Protein AF-A0A956HRN0-F1 (afdb_monomer_lite)

Foldseek 3Di:
DAPAAPVNPGGAAEKEKAWFPFDQFLAQDPDVQVSQQVRDDPQWGFLADADLQAAQDPDFLARHNGHPGQFAAQHFYAAPVRHTFAGHHNRSAGQGDPRAGFFTPFFNDPDDDPPDDAFEWEQHCADQRRGGHPAQRCNRSRHLFQVGWGFIHHRGGSRRGPDIGGRSCNCPVHHTYTTIIIRD

Structure (mmCIF, N/CA/C/O backbone):
data_AF-A0A956HRN0-F1
#
_entry.id   AF-A0A956HRN0-F1
#
loop_
_atom_site.group_PDB
_atom_site.id
_atom_site.type_symbol
_atom_site.label_atom_id
_atom_site.label_alt_id
_atom_site.label_comp_id
_atom_site.label_asym_id
_atom_site.label_entity_id
_atom_site.label_seq_id
_atom_site.pdbx_PDB_ins_code
_atom_site.Cartn_x
_atom_site.Cartn_y
_atom_site.Cartn_z
_atom_site.occupancy
_atom_site.B_iso_or_equiv
_atom_site.auth_seq_id
_atom_site.auth_comp_id
_atom_site.auth_asym_id
_atom_site.auth_atom_id
_atom_site.pdbx_PDB_model_num
ATOM 1 N N . PRO A 1 1 ? -12.696 11.493 22.670 1.00 50.34 1 PRO A N 1
ATOM 2 C CA . PRO A 1 1 ? -12.199 10.257 23.327 1.00 50.34 1 PRO A CA 1
ATOM 3 C C . PRO A 1 1 ? -12.241 9.098 22.323 1.00 50.34 1 PRO A C 1
ATOM 5 O O . PRO A 1 1 ? -13.301 8.878 21.749 1.00 50.34 1 PRO A O 1
ATOM 8 N N . GLY A 1 2 ? -11.103 8.458 22.031 1.00 64.88 2 GLY A N 1
ATOM 9 C CA . GLY A 1 2 ? -11.033 7.329 21.090 1.00 64.88 2 GLY A CA 1
ATOM 10 C C . GLY A 1 2 ? -11.522 6.019 21.715 1.00 64.88 2 GLY A C 1
ATOM 11 O O . GLY A 1 2 ? -11.559 5.903 22.941 1.00 64.88 2 GLY A O 1
ATOM 12 N N . ALA A 1 3 ? -11.904 5.046 20.884 1.00 78.12 3 ALA A N 1
ATOM 13 C CA . ALA A 1 3 ? -12.230 3.698 21.345 1.00 78.12 3 ALA A CA 1
ATOM 14 C C . ALA A 1 3 ? -10.977 3.004 21.915 1.00 78.12 3 ALA A C 1
ATOM 16 O O . ALA A 1 3 ? -9.869 3.214 21.417 1.00 78.12 3 ALA A O 1
ATOM 17 N N . CYS A 1 4 ? -11.137 2.203 22.972 1.00 83.44 4 CYS A N 1
ATOM 18 C CA . CYS A 1 4 ? -10.042 1.399 23.518 1.00 83.44 4 CYS A CA 1
ATOM 19 C C . CYS A 1 4 ? -9.699 0.254 22.563 1.00 83.44 4 CYS A C 1
ATOM 21 O O . CYS A 1 4 ? -10.593 -0.333 21.951 1.00 83.44 4 CYS A O 1
ATOM 23 N N . LYS A 1 5 ? -8.414 -0.094 22.481 1.00 86.94 5 LYS A N 1
ATOM 24 C CA . LYS A 1 5 ? -7.981 -1.314 21.805 1.00 86.94 5 LYS A CA 1
ATOM 25 C C . LYS A 1 5 ? -8.543 -2.538 22.554 1.00 86.94 5 LYS A C 1
ATOM 27 O O . LYS A 1 5 ? -8.525 -2.531 23.790 1.00 86.94 5 LYS A O 1
ATOM 32 N N . PRO A 1 6 ? -9.029 -3.580 21.855 1.00 84.12 6 PRO A N 1
ATOM 33 C CA . PRO A 1 6 ? -9.552 -4.800 22.482 1.00 84.12 6 PRO A CA 1
ATOM 34 C C . PRO A 1 6 ? -8.545 -5.533 23.379 1.00 84.12 6 PRO A C 1
ATOM 36 O O . PRO A 1 6 ? -8.937 -6.205 24.328 1.00 84.12 6 PRO A O 1
ATOM 39 N N . ASP A 1 7 ? -7.251 -5.372 23.108 1.00 82.25 7 ASP A N 1
ATOM 40 C CA . ASP A 1 7 ? -6.148 -5.936 23.892 1.00 82.25 7 ASP A CA 1
ATOM 41 C C . ASP A 1 7 ? -5.785 -5.105 25.141 1.00 82.25 7 ASP A C 1
ATOM 43 O O . ASP A 1 7 ? -4.812 -5.410 25.832 1.00 82.25 7 ASP A O 1
ATOM 47 N N . CYS A 1 8 ? -6.547 -4.043 25.431 1.00 81.12 8 CYS A N 1
ATOM 48 C CA . CYS A 1 8 ? -6.312 -3.098 26.524 1.00 81.12 8 CYS A CA 1
ATOM 49 C C . CYS A 1 8 ? -4.941 -2.392 26.480 1.00 81.12 8 CYS A C 1
ATOM 51 O O . CYS A 1 8 ? -4.545 -1.780 27.474 1.00 81.12 8 CYS A O 1
ATOM 53 N N . SER A 1 9 ? -4.219 -2.427 25.353 1.00 85.12 9 SER A N 1
ATOM 54 C CA . SER A 1 9 ? -2.882 -1.823 25.232 1.00 85.12 9 SER A CA 1
ATOM 55 C C . SER A 1 9 ? -2.907 -0.298 25.082 1.00 85.12 9 SER A C 1
ATOM 57 O O . SER A 1 9 ? -1.875 0.359 25.217 1.00 85.12 9 SER A O 1
ATOM 59 N N . GLY A 1 10 ? -4.079 0.289 24.827 1.00 86.25 10 GLY A N 1
ATOM 60 C CA . GLY A 1 10 ? -4.245 1.734 24.722 1.00 86.25 10 GLY A CA 1
ATOM 61 C C . GLY A 1 10 ? -5.523 2.140 24.001 1.00 86.25 10 GLY A C 1
ATOM 62 O O . GLY A 1 10 ? -6.510 1.405 23.971 1.00 86.25 10 GLY A O 1
ATOM 63 N N . VAL A 1 11 ? -5.498 3.334 23.416 1.00 90.06 11 VAL A N 1
ATOM 64 C CA . VAL A 1 11 ? -6.560 3.839 22.539 1.00 90.06 11 VAL A CA 1
ATOM 65 C C . VAL A 1 11 ? -6.232 3.522 21.084 1.00 90.06 11 VAL A C 1
ATOM 67 O O . VAL A 1 11 ? -5.062 3.472 20.708 1.00 90.06 11 VAL A O 1
ATOM 70 N N . ILE A 1 12 ? -7.261 3.309 20.268 1.00 91.44 12 ILE A N 1
ATOM 71 C CA . ILE A 1 12 ? -7.115 3.193 18.817 1.00 91.44 12 ILE A CA 1
ATOM 72 C C . ILE A 1 12 ? -6.634 4.546 18.288 1.00 91.44 12 ILE A C 1
ATOM 74 O O . ILE A 1 12 ? -7.321 5.565 18.416 1.00 91.44 12 ILE A O 1
ATOM 78 N N . GLU A 1 13 ? -5.430 4.555 17.723 1.00 95.06 13 GLU A N 1
ATOM 79 C CA . GLU A 1 13 ? -4.876 5.728 17.054 1.00 95.06 13 GLU A CA 1
ATOM 80 C C . GLU A 1 13 ? -5.615 5.961 15.739 1.00 95.06 13 GLU A C 1
ATOM 82 O O . GLU A 1 13 ? -6.033 5.013 15.075 1.00 95.06 13 GLU A O 1
ATOM 87 N N . THR A 1 14 ? -5.773 7.226 15.353 1.00 97.06 14 THR A N 1
ATOM 88 C CA . THR A 1 14 ? -6.252 7.578 14.014 1.00 97.06 14 THR A CA 1
ATOM 89 C C . THR A 1 14 ? -5.072 8.027 13.168 1.00 97.06 14 THR A C 1
ATOM 91 O O . THR A 1 14 ? -4.338 8.925 13.579 1.00 97.06 14 THR A O 1
ATOM 94 N N . ARG A 1 15 ? -4.899 7.406 12.001 1.00 97.94 15 ARG A N 1
ATOM 95 C CA . ARG A 1 15 ? -3.853 7.723 11.025 1.00 97.94 15 ARG A CA 1
ATOM 96 C C . ARG A 1 15 ? -4.480 8.033 9.680 1.00 97.94 15 ARG A C 1
ATOM 98 O O . ARG A 1 15 ? -5.439 7.384 9.264 1.00 97.94 15 ARG A O 1
ATOM 105 N N . GLU A 1 16 ? -3.925 9.012 8.988 1.00 97.88 16 GLU A N 1
ATOM 106 C CA . GLU A 1 16 ? -4.374 9.344 7.645 1.00 97.88 16 GLU A CA 1
ATOM 107 C C . GLU A 1 16 ? -3.700 8.455 6.585 1.00 97.88 16 GLU A C 1
ATOM 109 O O . GLU A 1 16 ? -2.503 8.160 6.662 1.00 97.88 16 GLU A O 1
ATOM 114 N N . ILE A 1 17 ? -4.471 8.056 5.573 1.00 97.25 17 ILE A N 1
ATOM 115 C CA . ILE A 1 17 ? -3.995 7.466 4.323 1.00 97.25 17 ILE A CA 1
ATOM 116 C C . ILE A 1 17 ? -4.174 8.484 3.203 1.00 97.25 17 ILE A C 1
ATOM 118 O O . ILE A 1 17 ? -5.258 9.038 3.002 1.00 97.25 17 ILE A O 1
ATOM 122 N N . ARG A 1 18 ? -3.110 8.693 2.431 1.00 94.56 18 ARG A N 1
ATOM 123 C CA . ARG A 1 18 ? -3.097 9.558 1.247 1.00 94.56 18 ARG A CA 1
ATOM 124 C C . ARG A 1 18 ? -2.523 8.825 0.047 1.00 94.56 18 ARG A C 1
ATOM 126 O O . ARG A 1 18 ? -1.873 7.798 0.191 1.00 94.56 18 ARG A O 1
ATOM 133 N N . THR A 1 19 ? -2.730 9.365 -1.145 1.00 93.88 19 THR A N 1
ATOM 134 C CA . THR A 1 19 ? -2.003 8.919 -2.338 1.00 93.88 19 THR A CA 1
ATOM 135 C C . THR A 1 19 ? -0.658 9.639 -2.428 1.00 93.88 19 THR A C 1
ATOM 137 O O . THR A 1 19 ? -0.579 10.822 -2.089 1.00 93.88 19 THR A O 1
ATOM 140 N N . SER A 1 20 ? 0.377 8.960 -2.917 1.00 94.81 20 SER A N 1
ATOM 141 C CA . SER A 1 20 ? 1.647 9.596 -3.295 1.00 94.81 20 SER A CA 1
ATOM 142 C C . SER A 1 20 ? 1.491 10.526 -4.505 1.00 94.81 20 SER A C 1
ATOM 144 O O . SER A 1 20 ? 0.412 10.637 -5.096 1.00 94.81 20 SER A O 1
ATOM 146 N N . SER A 1 21 ? 2.600 11.129 -4.939 1.00 91.69 21 SER A N 1
ATOM 147 C CA . SER A 1 21 ? 2.747 11.630 -6.314 1.00 91.69 21 SER A CA 1
ATOM 148 C C . SER A 1 21 ? 2.499 10.525 -7.353 1.00 91.69 21 SER A C 1
ATOM 150 O O . SER A 1 21 ? 2.550 9.334 -7.027 1.00 91.69 21 SER A O 1
ATOM 152 N N . LEU A 1 22 ? 2.179 10.918 -8.589 1.00 90.81 22 LEU A N 1
ATOM 153 C CA . LEU A 1 22 ? 1.968 9.999 -9.713 1.00 90.81 22 LEU A CA 1
ATOM 154 C C . LEU A 1 22 ? 3.250 9.215 -10.025 1.00 90.81 22 LEU A C 1
ATOM 156 O O . LEU A 1 22 ? 4.339 9.783 -9.971 1.00 90.81 22 LEU A O 1
ATOM 160 N N . LEU A 1 23 ? 3.096 7.932 -10.343 1.00 91.81 23 LEU A N 1
ATOM 161 C CA . LEU A 1 23 ? 4.164 7.083 -10.857 1.00 91.81 23 LEU A CA 1
ATOM 162 C C . LEU A 1 23 ? 4.278 7.258 -12.366 1.00 91.81 23 LEU A C 1
ATOM 164 O O . LEU A 1 23 ? 3.277 7.163 -13.074 1.00 91.81 23 LEU A O 1
ATOM 168 N N . GLU A 1 24 ? 5.496 7.514 -12.830 1.00 90.25 24 GLU A N 1
ATOM 169 C CA . GLU A 1 24 ? 5.788 7.674 -14.255 1.00 90.25 24 GLU A CA 1
ATOM 170 C C . GLU A 1 24 ? 6.110 6.341 -14.922 1.00 90.25 24 GLU A C 1
ATOM 172 O O . GLU A 1 24 ? 5.766 6.172 -16.081 1.00 90.25 24 GLU A O 1
ATOM 177 N N . ASP A 1 25 ? 6.721 5.403 -14.195 1.00 93.12 25 ASP A N 1
ATOM 178 C CA . ASP A 1 25 ? 7.119 4.086 -14.689 1.00 93.12 25 ASP A CA 1
ATOM 179 C C . ASP A 1 25 ? 7.420 3.114 -13.528 1.00 93.12 25 ASP A C 1
ATOM 181 O O . ASP A 1 25 ? 7.300 3.474 -12.356 1.00 93.12 25 ASP A O 1
ATOM 185 N N . GLY A 1 26 ? 7.773 1.870 -13.857 1.00 93.19 26 GLY A N 1
ATOM 186 C CA . GLY A 1 26 ? 8.103 0.791 -12.930 1.00 93.19 26 GLY A CA 1
ATOM 187 C C . GLY A 1 26 ? 9.577 0.694 -12.523 1.00 93.19 26 GLY A C 1
ATOM 188 O O . GLY A 1 26 ? 9.941 -0.292 -11.882 1.00 93.19 26 GLY A O 1
ATOM 189 N N . HIS A 1 27 ? 10.434 1.662 -12.868 1.00 95.44 27 HIS A N 1
ATOM 190 C CA . HIS A 1 27 ? 11.854 1.663 -12.514 1.00 95.44 27 HIS A CA 1
ATOM 191 C C . HIS A 1 27 ? 12.110 2.477 -11.241 1.00 95.44 27 HIS A C 1
ATOM 193 O O . HIS A 1 27 ? 12.435 3.664 -11.258 1.00 95.44 27 HIS A O 1
ATOM 199 N N . PHE A 1 28 ? 12.046 1.808 -10.094 1.00 96.12 28 PHE A N 1
ATOM 200 C CA . PHE A 1 28 ? 12.230 2.438 -8.781 1.00 96.12 28 PHE A CA 1
ATOM 201 C C . PHE A 1 28 ? 13.704 2.482 -8.330 1.00 96.12 28 PHE A C 1
ATOM 203 O O . PHE A 1 28 ? 14.020 2.864 -7.199 1.00 96.12 28 PHE A O 1
ATOM 210 N N . GLY A 1 29 ? 14.627 2.103 -9.219 1.00 94.69 29 GLY A N 1
ATOM 211 C CA . GLY A 1 29 ? 16.069 2.121 -8.990 1.00 94.69 29 GLY A CA 1
ATOM 212 C C . GLY A 1 29 ? 16.552 1.078 -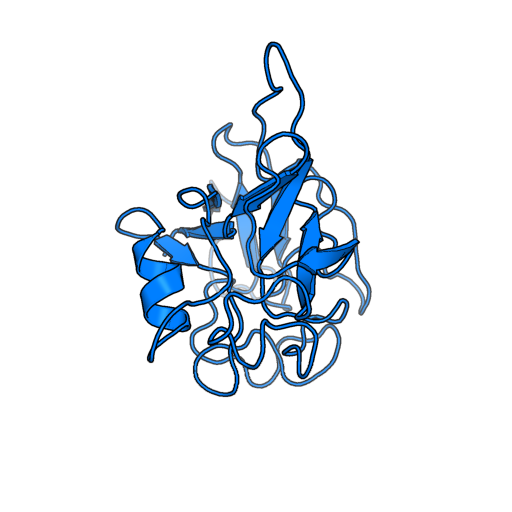7.974 1.00 94.69 29 GLY A C 1
ATOM 213 O O . GLY A 1 29 ? 15.887 0.093 -7.675 1.00 94.69 29 GLY A O 1
ATOM 214 N N . ASN A 1 30 ? 17.748 1.299 -7.417 1.00 94.69 30 ASN A N 1
ATOM 215 C CA . ASN A 1 30 ? 18.425 0.319 -6.551 1.00 94.69 30 ASN A CA 1
ATOM 216 C C . ASN A 1 30 ? 17.788 0.148 -5.160 1.00 94.69 30 ASN A C 1
ATOM 218 O O . ASN A 1 30 ? 18.168 -0.759 -4.422 1.00 94.69 30 ASN A O 1
ATOM 222 N N . ASN A 1 31 ? 16.879 1.041 -4.765 1.00 96.31 31 ASN A N 1
ATOM 223 C CA . ASN A 1 31 ? 16.161 0.938 -3.499 1.00 96.31 31 ASN A CA 1
ATOM 224 C C . ASN A 1 31 ? 14.676 1.276 -3.704 1.00 96.31 31 ASN A C 1
ATOM 226 O O . ASN A 1 31 ? 14.260 2.401 -3.409 1.00 96.31 31 ASN A O 1
ATOM 230 N N . PRO A 1 32 ? 13.877 0.300 -4.178 1.00 97.31 32 PRO A N 1
ATOM 231 C CA . PRO A 1 32 ? 12.463 0.510 -4.469 1.00 97.31 32 PRO A CA 1
ATOM 232 C C . PRO A 1 32 ? 11.648 1.019 -3.275 1.00 97.31 32 PRO A C 1
ATOM 234 O O . PRO A 1 32 ? 10.755 1.844 -3.438 1.00 97.31 32 PRO A O 1
ATOM 237 N N . VAL A 1 33 ? 11.985 0.582 -2.056 1.00 98.06 33 VAL A N 1
ATOM 238 C CA . VAL A 1 33 ? 11.303 1.024 -0.829 1.00 98.06 33 VAL A CA 1
ATOM 239 C C . VAL A 1 33 ? 11.569 2.503 -0.551 1.00 98.06 33 VAL A C 1
ATOM 241 O O . VAL A 1 33 ? 10.632 3.259 -0.301 1.00 98.06 33 VAL A O 1
ATOM 244 N N . ALA A 1 34 ? 12.830 2.939 -0.630 1.00 98.12 34 ALA A N 1
ATOM 245 C CA . ALA A 1 34 ? 13.176 4.342 -0.414 1.00 98.12 34 ALA A CA 1
ATOM 246 C C . ALA A 1 34 ? 12.608 5.253 -1.510 1.00 98.12 34 ALA A C 1
ATOM 248 O O . ALA A 1 34 ? 12.161 6.359 -1.208 1.00 98.12 34 ALA A O 1
ATOM 249 N N . TYR A 1 35 ? 12.591 4.788 -2.764 1.00 97.94 35 TYR A N 1
ATOM 250 C CA . TYR A 1 35 ? 11.913 5.489 -3.852 1.00 97.94 35 TYR A CA 1
ATOM 251 C C . TYR A 1 35 ? 10.424 5.670 -3.535 1.00 97.94 35 TYR A C 1
ATOM 253 O O . TYR A 1 35 ? 9.936 6.800 -3.555 1.00 97.94 35 TYR A O 1
ATOM 261 N N . ALA A 1 36 ? 9.727 4.595 -3.150 1.00 97.94 36 ALA A N 1
ATOM 262 C CA . ALA A 1 36 ? 8.305 4.653 -2.829 1.00 97.94 36 ALA A CA 1
ATOM 263 C C . ALA A 1 36 ? 8.003 5.627 -1.679 1.00 97.94 36 ALA A C 1
ATOM 265 O O . ALA A 1 36 ? 7.099 6.458 -1.790 1.00 97.94 36 ALA A O 1
ATOM 266 N N . ASP A 1 37 ? 8.805 5.594 -0.612 1.00 98.50 37 ASP A N 1
ATOM 267 C CA . ASP A 1 37 ? 8.686 6.542 0.500 1.00 98.50 37 ASP A CA 1
ATOM 268 C C . ASP A 1 37 ? 8.953 7.991 0.079 1.00 98.50 37 ASP A C 1
ATOM 270 O O . ASP A 1 37 ? 8.296 8.899 0.582 1.00 98.50 37 ASP A O 1
ATOM 274 N N . SER A 1 38 ? 9.878 8.228 -0.856 1.00 97.94 38 SER A N 1
ATOM 275 C CA . SER A 1 38 ? 10.205 9.583 -1.320 1.00 97.94 38 SER A CA 1
ATOM 276 C C . SER A 1 38 ? 9.063 10.269 -2.075 1.00 97.94 38 SER A C 1
ATOM 278 O O . SER A 1 38 ? 9.018 11.498 -2.132 1.00 97.94 38 SER A O 1
ATOM 280 N N . LEU A 1 39 ? 8.123 9.491 -2.624 1.00 97.56 39 LEU A N 1
ATOM 281 C CA . LEU A 1 39 ? 6.919 10.014 -3.272 1.00 97.56 39 LEU A CA 1
ATOM 282 C C . LEU A 1 39 ? 5.789 10.314 -2.283 1.00 97.56 39 LEU A C 1
ATOM 284 O O . LEU A 1 39 ? 4.786 10.932 -2.659 1.00 97.56 39 LEU A O 1
ATOM 288 N N . CYS A 1 40 ? 5.928 9.877 -1.033 1.00 97.69 40 CYS A N 1
ATOM 289 C CA . CYS A 1 40 ? 5.040 10.255 0.050 1.00 97.69 40 CYS A CA 1
ATOM 290 C C . CYS A 1 40 ? 5.467 11.599 0.659 1.00 97.69 40 CYS A C 1
ATOM 292 O O . CYS A 1 40 ? 6.625 12.008 0.620 1.00 97.69 40 CYS A O 1
ATOM 294 N N . MET A 1 41 ? 4.508 12.312 1.251 1.00 96.94 41 MET A N 1
ATOM 295 C CA . MET A 1 41 ? 4.811 13.541 1.986 1.00 96.94 41 MET A CA 1
ATOM 296 C C . MET A 1 41 ? 5.628 13.243 3.256 1.00 96.94 41 MET A C 1
ATOM 298 O O . MET A 1 41 ? 5.518 12.146 3.810 1.00 96.94 41 MET A O 1
ATOM 302 N N . PRO A 1 42 ? 6.381 14.222 3.793 1.00 97.81 42 PRO A N 1
ATOM 303 C CA . PRO A 1 42 ? 7.075 14.056 5.067 1.00 97.81 42 PRO A CA 1
ATOM 304 C C . PRO A 1 42 ? 6.139 13.573 6.184 1.00 97.81 42 PRO A C 1
ATOM 306 O O . PRO A 1 42 ? 5.039 14.099 6.353 1.00 97.81 42 PRO A O 1
ATOM 309 N N . GLY A 1 43 ? 6.589 12.577 6.951 1.00 97.81 43 GLY A N 1
ATOM 310 C CA . GLY A 1 43 ? 5.787 11.936 8.001 1.00 97.81 43 GLY A CA 1
ATOM 311 C C . GLY A 1 43 ? 4.889 10.796 7.512 1.00 97.81 43 GLY A C 1
ATOM 312 O O . GLY A 1 43 ? 4.115 10.269 8.303 1.00 97.81 43 GLY A O 1
ATOM 313 N N . TYR A 1 44 ? 4.993 10.401 6.241 1.00 98.56 44 TYR A N 1
ATOM 314 C CA . TYR A 1 44 ? 4.279 9.259 5.679 1.00 98.56 44 TYR A CA 1
ATOM 315 C C . TYR A 1 44 ? 5.252 8.213 5.126 1.00 98.56 44 TYR A C 1
ATOM 317 O O . TYR A 1 44 ? 6.352 8.552 4.690 1.00 98.56 44 TYR A O 1
ATOM 325 N N . LYS A 1 45 ? 4.824 6.949 5.111 1.00 98.50 45 LYS A N 1
ATOM 326 C CA . LYS A 1 45 ? 5.511 5.839 4.433 1.00 98.50 45 LYS A CA 1
ATOM 327 C C . LYS A 1 45 ? 4.600 5.156 3.425 1.00 98.50 45 LYS A C 1
ATOM 329 O O . LYS A 1 45 ? 3.405 5.002 3.676 1.00 98.50 45 LYS A O 1
ATOM 334 N N . ALA A 1 46 ? 5.166 4.700 2.315 1.00 98.19 46 ALA A N 1
ATOM 335 C CA . ALA A 1 46 ? 4.437 3.962 1.295 1.00 98.19 46 ALA A CA 1
ATOM 336 C C . ALA A 1 46 ? 4.105 2.537 1.767 1.00 98.19 46 ALA A C 1
ATOM 338 O O . ALA A 1 46 ? 4.975 1.785 2.220 1.00 98.19 46 ALA A O 1
ATOM 339 N N . MET A 1 47 ? 2.847 2.134 1.602 1.00 97.00 47 MET A N 1
ATOM 340 C CA . MET A 1 47 ? 2.384 0.757 1.739 1.00 97.00 47 MET A CA 1
ATOM 341 C C . MET A 1 47 ? 2.795 -0.041 0.495 1.00 97.00 47 MET A C 1
ATOM 343 O O . MET A 1 47 ? 1.989 -0.339 -0.384 1.00 97.00 47 MET A O 1
ATOM 347 N N . PHE A 1 48 ? 4.090 -0.333 0.421 1.00 97.75 48 PHE A N 1
ATOM 348 C CA . PHE A 1 48 ? 4.738 -0.984 -0.706 1.00 97.75 48 PHE A CA 1
ATOM 349 C C . PHE A 1 48 ? 5.626 -2.122 -0.207 1.00 97.75 48 PHE A C 1
ATOM 351 O O . PHE A 1 48 ? 6.481 -1.924 0.647 1.00 97.75 48 PHE A O 1
ATOM 358 N N . ALA A 1 49 ? 5.416 -3.327 -0.707 1.00 97.19 49 ALA A N 1
ATOM 359 C CA . ALA A 1 49 ? 6.164 -4.508 -0.343 1.00 97.19 49 ALA A CA 1
ATOM 360 C C . ALA A 1 49 ? 7.263 -4.792 -1.371 1.00 97.19 49 ALA A C 1
ATOM 362 O O . ALA A 1 49 ? 7.044 -4.760 -2.581 1.00 97.19 49 ALA A O 1
ATOM 363 N N . TYR A 1 50 ? 8.453 -5.108 -0.869 1.00 97.12 50 TYR A N 1
ATOM 364 C CA . TYR A 1 50 ? 9.591 -5.490 -1.687 1.00 97.12 50 TYR A CA 1
ATOM 365 C C . TYR A 1 50 ? 10.49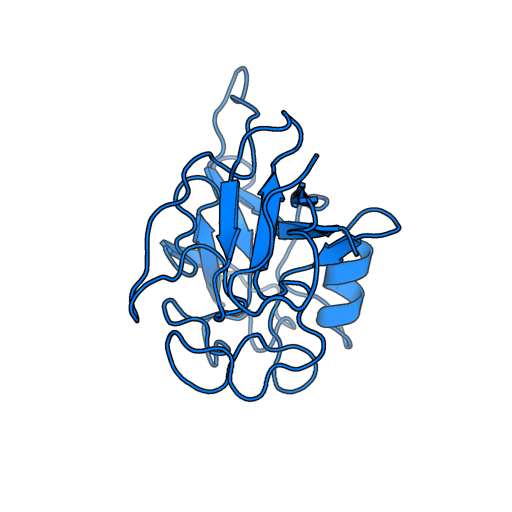1 -6.460 -0.925 1.00 97.12 50 TYR A C 1
ATOM 367 O O . TYR A 1 50 ? 11.109 -6.099 0.083 1.00 97.12 50 TYR A O 1
ATOM 375 N N . GLU A 1 51 ? 10.560 -7.694 -1.432 1.00 94.25 51 GLU A N 1
ATOM 376 C CA . GLU A 1 51 ? 11.448 -8.759 -0.951 1.00 94.25 51 GLU A CA 1
ATOM 377 C C . GLU A 1 51 ? 11.497 -8.862 0.588 1.00 94.25 51 GLU A C 1
ATOM 379 O O . GLU A 1 51 ? 10.475 -9.078 1.237 1.00 94.25 51 GLU A O 1
ATOM 384 N N . SER A 1 52 ? 12.681 -8.732 1.190 1.00 95.00 52 SER A N 1
ATOM 385 C CA . SER A 1 52 ? 12.875 -8.699 2.640 1.00 95.00 52 SER A CA 1
ATOM 386 C C . SER A 1 52 ? 13.022 -7.286 3.203 1.00 95.00 52 SER A C 1
ATOM 388 O O . SER A 1 52 ? 13.193 -7.152 4.411 1.00 95.00 52 SER A O 1
ATOM 390 N N . MET A 1 53 ? 13.007 -6.246 2.360 1.00 96.69 53 MET A N 1
ATOM 391 C CA . MET A 1 53 ? 13.183 -4.860 2.809 1.00 96.69 53 MET A CA 1
ATOM 392 C C . MET A 1 53 ? 11.906 -4.303 3.434 1.00 96.69 53 MET A C 1
ATOM 394 O O . MET A 1 53 ? 11.976 -3.634 4.461 1.00 96.69 53 MET A O 1
ATOM 398 N N . ARG A 1 54 ? 10.747 -4.602 2.835 1.00 98.12 54 ARG A N 1
ATOM 399 C CA . ARG A 1 54 ? 9.437 -4.227 3.373 1.00 98.12 54 ARG A CA 1
ATOM 400 C C . ARG A 1 54 ? 8.397 -5.295 3.049 1.00 98.12 54 ARG A C 1
ATOM 402 O O . ARG A 1 54 ? 8.316 -5.764 1.914 1.00 98.12 54 ARG A O 1
ATOM 409 N N . ARG A 1 55 ? 7.614 -5.701 4.048 1.00 97.31 55 ARG A N 1
ATOM 410 C CA . ARG A 1 55 ? 6.613 -6.772 3.928 1.00 97.31 55 ARG A CA 1
ATOM 411 C C . ARG A 1 55 ? 5.546 -6.650 5.005 1.00 97.31 55 ARG A C 1
ATOM 413 O O . ARG A 1 55 ? 5.895 -6.496 6.172 1.00 97.31 55 ARG A O 1
ATOM 420 N N . GLY A 1 56 ? 4.283 -6.827 4.621 1.00 96.56 56 GLY A N 1
ATOM 421 C CA . GLY A 1 56 ? 3.163 -6.933 5.560 1.00 96.56 56 GLY A CA 1
ATOM 422 C C . GLY A 1 56 ? 3.118 -8.279 6.272 1.00 96.56 56 GLY A C 1
ATOM 423 O O . GLY A 1 56 ? 3.073 -8.325 7.496 1.00 96.56 56 GLY A O 1
ATOM 424 N N . THR A 1 57 ? 3.203 -9.379 5.520 1.00 97.50 57 THR A N 1
ATOM 425 C CA . THR A 1 57 ? 3.164 -10.729 6.098 1.00 97.50 57 THR A CA 1
ATOM 426 C C . THR A 1 57 ? 3.867 -11.783 5.237 1.00 97.50 57 THR A C 1
ATOM 428 O O . THR A 1 57 ? 4.021 -11.622 4.025 1.00 97.50 57 THR A O 1
ATOM 431 N N . THR A 1 58 ? 4.313 -12.874 5.864 1.00 97.31 58 THR A N 1
ATOM 432 C CA . THR A 1 58 ? 4.740 -14.121 5.202 1.00 97.31 58 THR A CA 1
ATOM 433 C C . THR A 1 58 ? 3.625 -15.152 5.077 1.00 97.31 58 THR A C 1
ATOM 435 O O . THR A 1 58 ? 3.794 -16.121 4.340 1.00 97.31 58 THR A O 1
ATOM 438 N N . THR A 1 59 ? 2.522 -14.968 5.803 1.00 97.62 59 THR A N 1
ATOM 439 C CA . THR A 1 59 ? 1.398 -15.905 5.845 1.00 97.62 59 THR A CA 1
ATOM 440 C C . THR A 1 59 ? 0.144 -15.226 5.290 1.00 97.62 59 THR A C 1
ATOM 442 O O . THR A 1 59 ? -0.170 -14.120 5.741 1.00 97.62 59 THR A O 1
ATOM 445 N N . PRO A 1 60 ? -0.565 -15.851 4.329 1.00 97.19 60 PRO A N 1
ATOM 446 C CA . PRO A 1 60 ? -1.803 -15.322 3.759 1.00 97.19 60 PRO A CA 1
ATOM 447 C C . PRO A 1 60 ? -2.777 -14.812 4.823 1.00 97.19 60 PRO A C 1
ATOM 449 O O . PRO A 1 60 ? -3.117 -15.554 5.739 1.00 97.19 60 PRO A O 1
ATOM 452 N N . TRP A 1 61 ? -3.229 -13.566 4.673 1.00 95.94 61 TRP A N 1
ATOM 453 C CA . TRP A 1 61 ? -4.252 -12.916 5.505 1.00 95.94 61 TRP A CA 1
ATOM 454 C C . TRP A 1 61 ? -3.925 -12.770 6.998 1.00 95.94 61 TRP A C 1
ATOM 456 O O . TRP A 1 61 ? -4.810 -12.463 7.794 1.00 95.94 61 TRP A O 1
ATOM 466 N N . GLU A 1 62 ? -2.664 -12.948 7.384 1.00 96.50 62 GLU A N 1
ATOM 467 C CA . GLU A 1 62 ? -2.206 -12.810 8.767 1.00 96.50 62 GLU A CA 1
ATOM 468 C C . GLU A 1 62 ? -1.211 -11.649 8.920 1.00 96.50 62 GLU A C 1
ATOM 470 O O . GLU A 1 62 ? -0.843 -10.994 7.950 1.00 96.50 62 GLU A O 1
ATOM 475 N N . SER A 1 63 ? -0.735 -11.398 10.142 1.00 94.25 63 SER A N 1
ATOM 476 C CA . SER A 1 63 ? 0.288 -10.387 10.448 1.00 94.25 63 SER A CA 1
ATOM 477 C C . SER A 1 63 ? 1.578 -11.037 10.962 1.00 94.25 63 SER A C 1
ATOM 479 O O . SER A 1 63 ? 2.066 -10.723 12.050 1.00 94.25 63 SER A O 1
ATOM 481 N N . VAL A 1 64 ? 2.129 -11.982 10.192 1.00 96.75 64 VAL A N 1
ATOM 482 C CA . VAL A 1 64 ? 3.302 -12.782 10.584 1.00 96.75 64 VAL A CA 1
ATOM 483 C C . V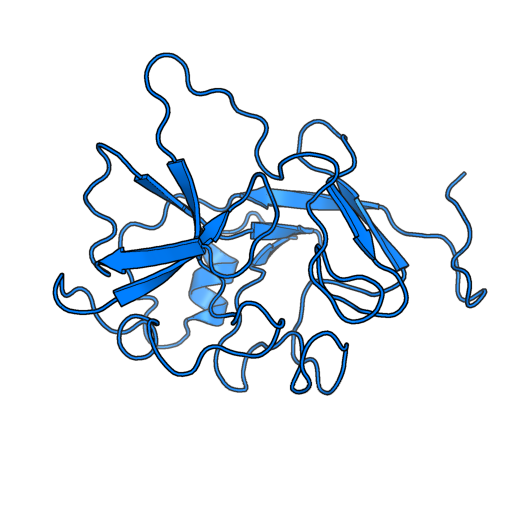AL A 1 64 ? 4.546 -12.327 9.832 1.00 96.75 64 VAL A C 1
ATOM 485 O O . VAL A 1 64 ? 4.559 -12.250 8.608 1.00 96.75 64 VAL A O 1
ATOM 488 N N . GLY A 1 65 ? 5.635 -12.065 10.557 1.00 96.25 65 GLY A N 1
ATOM 489 C CA . GLY A 1 65 ? 6.924 -11.748 9.937 1.00 96.25 65 GLY A CA 1
ATOM 490 C C . GLY A 1 65 ? 6.931 -10.425 9.162 1.00 96.25 65 GLY A C 1
ATOM 491 O O . GLY A 1 65 ? 7.641 -10.322 8.155 1.00 96.25 65 GLY A O 1
ATOM 492 N N . ALA A 1 66 ? 6.141 -9.444 9.608 1.00 97.31 66 ALA A N 1
ATOM 493 C CA . ALA A 1 66 ? 6.143 -8.086 9.075 1.00 97.31 66 ALA A CA 1
ATOM 494 C C . ALA A 1 66 ? 7.535 -7.443 9.208 1.00 97.31 66 ALA A C 1
ATOM 496 O O . ALA A 1 66 ? 8.220 -7.619 10.218 1.00 97.31 66 ALA A O 1
ATOM 497 N N . VAL A 1 67 ? 7.954 -6.690 8.192 1.00 98.12 67 VAL A N 1
ATOM 498 C CA . VAL A 1 67 ? 9.229 -5.957 8.171 1.00 98.12 67 VAL A CA 1
ATOM 499 C C . VAL A 1 67 ? 8.968 -4.561 7.628 1.00 98.12 67 VAL A C 1
ATOM 501 O O . VAL A 1 67 ? 8.431 -4.431 6.531 1.00 98.12 67 VAL A O 1
ATOM 504 N N . ASP A 1 68 ? 9.334 -3.536 8.405 1.00 97.62 68 ASP A N 1
ATOM 505 C CA . ASP A 1 68 ? 9.174 -2.112 8.060 1.00 97.62 68 ASP A CA 1
ATOM 506 C C . ASP A 1 68 ? 7.779 -1.759 7.502 1.00 97.62 68 ASP A C 1
ATOM 508 O O . ASP A 1 68 ? 7.628 -0.932 6.604 1.00 97.62 68 ASP A O 1
ATOM 512 N N . TRP A 1 69 ? 6.743 -2.433 8.003 1.00 97.94 69 TRP A N 1
ATOM 513 C CA . TRP A 1 69 ? 5.387 -2.291 7.493 1.00 97.94 69 TRP A CA 1
ATOM 514 C C . TRP A 1 69 ? 4.683 -1.087 8.128 1.00 97.94 69 TRP A C 1
ATOM 516 O O . TRP A 1 69 ? 4.677 -0.971 9.357 1.00 97.94 69 TRP A O 1
ATOM 526 N N . PRO A 1 70 ? 4.087 -0.180 7.335 1.00 97.88 70 PRO A N 1
ATOM 527 C CA . PRO A 1 70 ? 3.525 1.050 7.885 1.00 97.88 70 PRO A CA 1
ATOM 528 C C . PRO A 1 70 ? 2.119 0.878 8.482 1.00 97.88 70 PRO A C 1
ATOM 530 O O . PRO A 1 70 ? 1.677 1.713 9.272 1.00 97.88 70 PRO A O 1
ATOM 533 N N . VAL A 1 71 ? 1.411 -0.200 8.138 1.00 97.81 71 VAL A N 1
ATOM 534 C CA . VAL A 1 71 ? 0.109 -0.519 8.736 1.00 97.81 71 VAL A CA 1
ATOM 535 C C . VAL A 1 71 ? 0.335 -1.178 10.098 1.00 97.81 71 VAL A C 1
ATOM 537 O O . VAL A 1 71 ? 1.252 -1.979 10.262 1.00 97.81 71 VAL A O 1
ATOM 540 N N . GLN A 1 72 ? -0.484 -0.819 11.080 1.00 96.88 72 GLN A N 1
ATOM 541 C CA . GLN A 1 72 ? -0.377 -1.242 12.470 1.00 96.88 72 GLN A CA 1
ATOM 542 C C . GLN A 1 72 ? -1.679 -1.927 12.908 1.00 96.88 72 GLN A C 1
ATOM 544 O O . GLN A 1 72 ? -2.751 -1.561 12.412 1.00 96.88 72 GLN A O 1
ATOM 549 N N . PRO A 1 73 ? -1.625 -2.890 13.845 1.00 95.50 73 PRO A N 1
ATOM 550 C CA . PRO A 1 73 ? -2.822 -3.440 14.477 1.00 95.50 73 PRO A CA 1
ATOM 551 C C . PRO A 1 73 ? -3.618 -2.361 15.222 1.00 95.50 73 PRO A C 1
ATOM 553 O O . PRO A 1 73 ? -3.051 -1.365 15.690 1.00 95.50 73 PRO A O 1
ATOM 556 N N . TYR A 1 74 ? -4.922 -2.575 15.374 1.00 95.62 74 TYR A N 1
ATOM 557 C CA . TYR A 1 74 ? -5.825 -1.738 16.169 1.00 95.62 74 TYR A CA 1
ATOM 558 C C . TYR A 1 74 ? -5.702 -0.240 15.869 1.00 95.62 74 TYR A C 1
ATOM 560 O O . TYR A 1 74 ? -5.538 0.587 16.775 1.00 95.62 74 TYR A O 1
ATOM 568 N N . THR A 1 75 ? -5.724 0.105 14.584 1.00 96.69 75 THR A N 1
ATOM 569 C CA . THR A 1 75 ? -5.523 1.467 14.091 1.00 96.69 75 THR A CA 1
ATOM 570 C C . THR A 1 75 ? -6.656 1.863 13.155 1.00 96.69 75 THR A C 1
ATOM 572 O O . THR A 1 75 ? -7.043 1.118 12.256 1.00 96.69 75 THR A O 1
ATOM 575 N N . HIS A 1 76 ? -7.194 3.058 13.377 1.00 97.62 76 HIS A N 1
ATOM 576 C CA . HIS A 1 76 ? -8.241 3.644 12.560 1.00 97.62 76 HIS A CA 1
ATOM 577 C C . HIS A 1 76 ? -7.616 4.449 11.422 1.00 97.62 76 HIS A C 1
ATOM 579 O O . HIS A 1 76 ? -6.970 5.472 11.645 1.00 97.62 76 HIS A O 1
ATOM 585 N N . TYR A 1 77 ? -7.823 3.992 10.196 1.00 98.00 77 TYR A N 1
ATOM 586 C CA . TYR A 1 77 ? -7.325 4.643 9.001 1.00 98.00 77 TYR A CA 1
ATOM 587 C C . TYR A 1 77 ? -8.415 5.475 8.340 1.00 98.00 77 TYR A C 1
ATOM 589 O O . TYR A 1 77 ? -9.484 4.966 8.000 1.00 98.00 77 TYR A O 1
ATOM 597 N N . VAL A 1 78 ? -8.124 6.754 8.126 1.00 97.81 78 VAL A N 1
ATOM 598 C CA . VAL A 1 78 ? -9.021 7.709 7.462 1.00 97.81 78 VAL A CA 1
ATOM 599 C C . VAL A 1 78 ? -8.383 8.245 6.188 1.00 97.81 78 VAL A C 1
ATOM 601 O O . VAL A 1 78 ? -7.165 8.328 6.088 1.00 97.81 78 VAL A O 1
ATOM 604 N N . ASN A 1 79 ? -9.186 8.629 5.205 1.00 96.19 79 ASN A N 1
ATOM 605 C CA . ASN A 1 79 ? -8.697 9.365 4.032 1.00 96.19 79 ASN A CA 1
ATOM 606 C C . ASN A 1 79 ? -8.584 10.872 4.329 1.00 96.19 79 ASN A C 1
ATOM 608 O O . ASN A 1 79 ? -8.908 11.341 5.421 1.00 96.19 79 ASN A O 1
ATOM 612 N N . SER A 1 80 ? -8.200 11.659 3.322 1.00 93.88 80 SER A N 1
ATOM 613 C CA . SER A 1 80 ? -8.045 13.115 3.451 1.00 93.88 80 SER A CA 1
ATOM 614 C C . SER A 1 80 ? -9.330 13.892 3.729 1.00 93.88 80 SER A C 1
ATOM 616 O O . SER A 1 80 ? -9.267 15.061 4.105 1.00 93.88 80 SER A O 1
ATOM 618 N N . GLY A 1 81 ? -10.495 13.267 3.537 1.00 94.44 81 GLY A N 1
ATOM 619 C CA . GLY A 1 81 ? -11.790 13.819 3.938 1.00 94.44 81 GLY A CA 1
ATOM 620 C C . GLY A 1 81 ? -12.153 13.517 5.395 1.00 94.44 81 GLY A C 1
ATOM 621 O O . GLY A 1 81 ? -13.216 13.929 5.848 1.00 94.44 81 GLY A O 1
ATOM 622 N N . GLY A 1 82 ? -11.311 12.775 6.122 1.00 95.38 82 GLY A N 1
ATOM 623 C CA . GLY A 1 82 ? -11.593 12.301 7.476 1.00 95.38 82 GLY A CA 1
ATOM 624 C C . GLY A 1 82 ? -12.603 11.150 7.537 1.00 95.38 82 GLY A C 1
ATOM 625 O O . GLY A 1 82 ? -13.056 10.814 8.629 1.00 95.38 82 GLY A O 1
ATOM 626 N N . MET A 1 83 ? -12.969 10.548 6.398 1.00 96.50 83 MET A N 1
ATOM 627 C CA . MET A 1 83 ? -13.870 9.392 6.372 1.00 96.50 83 MET A CA 1
ATOM 628 C C . MET A 1 83 ? -13.082 8.107 6.616 1.00 96.50 83 MET A C 1
ATOM 630 O O . MET A 1 83 ? -11.988 7.935 6.069 1.00 96.50 83 MET A O 1
ATOM 634 N N . THR A 1 84 ? -13.657 7.203 7.406 1.00 97.06 84 THR A N 1
ATOM 635 C CA . THR A 1 84 ? -13.083 5.892 7.717 1.00 97.06 84 THR A CA 1
ATOM 636 C C . THR A 1 84 ? -12.875 5.083 6.448 1.00 97.06 84 THR A C 1
ATOM 638 O O . THR A 1 84 ? -13.823 4.797 5.726 1.00 97.06 84 THR A O 1
ATOM 641 N N . VAL A 1 85 ? -11.628 4.718 6.171 1.00 97.12 85 VAL A N 1
ATOM 642 C CA . VAL A 1 85 ? -11.280 3.768 5.110 1.00 97.12 85 VAL A CA 1
ATOM 643 C C . VAL A 1 85 ? -11.345 2.355 5.673 1.00 97.12 85 VAL A C 1
ATOM 645 O O . VAL A 1 85 ? -11.983 1.478 5.093 1.00 97.12 85 VAL A O 1
ATOM 648 N N . TRP A 1 86 ? -10.679 2.144 6.811 1.00 97.38 86 TRP A N 1
ATOM 649 C CA . TRP A 1 86 ? -10.549 0.839 7.445 1.00 97.38 86 TRP A CA 1
ATOM 650 C C . TRP A 1 86 ? -10.173 0.976 8.924 1.00 97.38 86 TRP A C 1
ATOM 652 O O . TRP A 1 86 ? -9.506 1.934 9.315 1.00 97.38 86 TRP A O 1
ATOM 662 N N . ILE A 1 87 ? -10.539 -0.008 9.744 1.00 96.25 87 ILE A N 1
ATOM 663 C CA . ILE A 1 87 ? -10.022 -0.178 11.108 1.00 96.25 87 ILE A CA 1
ATOM 664 C C . ILE A 1 87 ? -9.401 -1.566 11.180 1.00 96.25 87 ILE A C 1
ATOM 666 O O . ILE A 1 87 ? -10.097 -2.558 10.962 1.00 96.25 87 ILE A O 1
ATOM 670 N N . THR A 1 88 ? -8.100 -1.632 11.454 1.00 96.19 88 THR A N 1
ATOM 671 C CA . THR A 1 88 ? -7.406 -2.911 11.633 1.00 96.19 88 THR A CA 1
ATOM 672 C C . THR A 1 88 ? -7.767 -3.544 12.972 1.00 96.19 88 THR A C 1
ATOM 674 O O . THR A 1 88 ? -7.912 -2.847 13.978 1.00 96.19 88 THR A O 1
ATOM 677 N N . ASP A 1 89 ? -7.874 -4.870 12.981 1.00 94.12 89 ASP A N 1
ATOM 678 C CA . ASP A 1 89 ? -7.962 -5.673 14.201 1.00 94.12 89 ASP A CA 1
ATOM 679 C C . ASP A 1 89 ? -6.532 -6.032 14.664 1.00 94.12 89 ASP A C 1
ATOM 681 O O . ASP A 1 89 ? -5.627 -5.197 14.588 1.00 94.12 89 ASP A O 1
ATOM 685 N N . ASP A 1 90 ? -6.287 -7.259 15.122 1.00 94.00 90 ASP A N 1
ATOM 686 C CA . ASP A 1 90 ? -4.938 -7.761 15.417 1.00 94.00 90 ASP A CA 1
ATOM 687 C C . ASP A 1 90 ? -4.078 -7.957 14.152 1.00 94.00 90 ASP A C 1
ATOM 689 O O . ASP A 1 90 ? -2.846 -7.967 14.226 1.00 94.00 90 ASP A O 1
ATOM 693 N N . ILE A 1 91 ? -4.714 -8.052 12.982 1.00 96.19 91 ILE A N 1
ATOM 694 C CA . ILE A 1 91 ? -4.048 -8.156 11.683 1.00 96.19 91 ILE A CA 1
ATOM 695 C C . ILE A 1 91 ? -3.703 -6.767 11.126 1.00 96.19 91 ILE A C 1
ATOM 697 O O . ILE A 1 91 ? -4.578 -5.968 10.790 1.00 96.19 91 ILE A O 1
ATOM 701 N N . ALA A 1 92 ? -2.406 -6.495 10.952 1.00 96.19 92 ALA A N 1
ATOM 702 C CA . ALA A 1 92 ? -1.873 -5.241 10.412 1.00 96.19 92 ALA A CA 1
ATOM 703 C C . ALA A 1 92 ? -1.962 -5.137 8.872 1.00 96.19 92 ALA A C 1
ATOM 705 O O . ALA A 1 92 ? -1.010 -4.725 8.204 1.00 96.19 92 ALA A O 1
ATOM 706 N N . LEU A 1 93 ? -3.103 -5.512 8.291 1.00 96.12 93 LEU A N 1
ATOM 707 C CA . LEU A 1 93 ? -3.383 -5.415 6.858 1.00 96.12 93 LEU A CA 1
ATOM 708 C C . LEU A 1 93 ? -4.685 -4.642 6.634 1.00 96.12 93 LEU A C 1
ATOM 710 O O . LEU A 1 93 ? -5.658 -4.803 7.370 1.00 96.12 93 LEU A O 1
ATOM 714 N N . LEU A 1 94 ? -4.711 -3.793 5.607 1.00 96.00 94 LEU A N 1
ATOM 715 C CA . LEU A 1 94 ? -5.932 -3.087 5.222 1.00 96.00 94 LEU A CA 1
ATOM 716 C C . LEU A 1 94 ? -6.865 -4.029 4.463 1.00 96.00 94 LEU A C 1
ATOM 718 O O . LEU A 1 94 ? -6.409 -4.770 3.595 1.00 96.00 94 LEU A O 1
ATOM 722 N N . GLY A 1 95 ? -8.167 -3.958 4.749 1.00 95.00 95 GLY A N 1
ATOM 723 C CA . GLY A 1 95 ? -9.181 -4.722 4.016 1.00 95.00 95 GLY A CA 1
ATOM 724 C C . GLY A 1 95 ? -9.049 -6.227 4.226 1.00 95.00 95 GLY A C 1
ATOM 725 O O . GLY A 1 95 ? -9.291 -6.998 3.300 1.00 95.00 95 GLY A O 1
ATOM 726 N N . VAL A 1 96 ? -8.603 -6.644 5.413 1.00 95.56 96 VAL A N 1
ATOM 727 C CA . VAL A 1 96 ? -8.479 -8.049 5.811 1.00 95.56 96 VAL A CA 1
ATOM 728 C C . VAL A 1 96 ? -9.196 -8.251 7.135 1.00 95.56 96 VAL A C 1
ATOM 730 O O . VAL A 1 96 ? -8.896 -7.565 8.111 1.00 95.56 96 VAL A O 1
ATOM 733 N N . ARG A 1 97 ? -10.133 -9.199 7.168 1.00 95.12 97 ARG A N 1
ATOM 734 C CA . ARG A 1 97 ? -10.834 -9.637 8.380 1.00 95.12 97 ARG A CA 1
ATOM 735 C C . ARG A 1 97 ? -11.236 -11.099 8.220 1.00 95.12 97 ARG A C 1
ATOM 737 O O . ARG A 1 97 ? -11.567 -11.527 7.118 1.00 95.12 97 ARG A O 1
ATOM 744 N N . ASP A 1 98 ? -11.158 -11.866 9.304 1.00 94.44 98 ASP A N 1
ATOM 745 C CA . ASP A 1 98 ? -11.536 -13.287 9.339 1.00 94.44 98 ASP A CA 1
ATOM 746 C C . ASP A 1 98 ? -10.874 -14.146 8.239 1.00 94.44 98 ASP A C 1
ATOM 748 O O . ASP A 1 98 ? -11.484 -15.053 7.673 1.00 94.44 98 ASP A O 1
ATOM 752 N N . GLY A 1 99 ? -9.604 -13.858 7.921 1.00 94.69 99 GLY A N 1
ATOM 753 C CA . GLY A 1 99 ? -8.823 -14.622 6.941 1.00 94.69 99 GLY A CA 1
ATOM 754 C C . GLY A 1 99 ? -9.222 -14.394 5.478 1.00 94.69 99 GLY A C 1
ATOM 755 O O . GLY A 1 99 ? -8.902 -15.224 4.627 1.00 94.69 99 GLY A O 1
ATOM 756 N N . ALA A 1 100 ? -9.929 -13.304 5.175 1.00 95.62 100 ALA A N 1
ATOM 757 C CA . ALA A 1 100 ? -10.353 -12.962 3.823 1.00 95.62 100 ALA A CA 1
ATOM 758 C C . ALA A 1 100 ? -10.269 -11.455 3.550 1.00 95.62 100 ALA A C 1
ATOM 760 O O . ALA A 1 100 ? -10.208 -10.632 4.469 1.00 95.62 100 ALA A O 1
ATOM 761 N N . HIS A 1 101 ? -10.299 -11.099 2.263 1.00 95.25 101 HIS A N 1
ATOM 762 C CA . HIS A 1 101 ? -10.463 -9.713 1.845 1.00 95.25 101 HIS A CA 1
ATOM 763 C C . HIS A 1 101 ? -11.870 -9.204 2.166 1.00 95.25 101 HIS A C 1
ATOM 765 O O . HIS A 1 101 ? -12.861 -9.900 1.940 1.00 95.25 101 HIS A O 1
ATOM 771 N N . VAL A 1 102 ? -11.939 -7.960 2.627 1.00 96.44 102 VAL A N 1
ATOM 772 C CA . VAL A 1 102 ? -13.171 -7.202 2.818 1.00 96.44 102 VAL A CA 1
ATOM 773 C C . VAL A 1 102 ? -12.976 -5.823 2.205 1.00 96.44 102 VAL A C 1
ATOM 775 O O . VAL A 1 102 ? -11.940 -5.189 2.422 1.00 96.44 102 VAL A O 1
ATOM 778 N N . ASP A 1 103 ? -13.982 -5.369 1.459 1.00 95.88 103 ASP A N 1
ATOM 779 C CA . ASP A 1 103 ? -13.951 -4.058 0.823 1.00 95.88 103 ASP A CA 1
ATOM 780 C C . ASP A 1 103 ? -13.819 -2.932 1.863 1.00 95.88 103 ASP A C 1
ATOM 782 O O . ASP A 1 103 ? -14.345 -3.010 2.978 1.00 95.88 103 ASP A O 1
ATOM 786 N N . PHE A 1 104 ? -13.136 -1.853 1.484 1.00 95.44 104 PHE A N 1
ATOM 787 C CA . PHE A 1 104 ? -13.055 -0.644 2.301 1.00 95.44 104 PHE A CA 1
ATOM 788 C C . PHE A 1 104 ? -14.422 0.010 2.522 1.00 95.44 104 PHE A C 1
ATOM 790 O O . PHE A 1 104 ? -15.288 0.006 1.649 1.00 95.44 104 PHE A O 1
ATOM 797 N N . GLU A 1 105 ? -14.584 0.654 3.681 1.00 96.38 105 GLU A N 1
ATOM 798 C CA . GLU A 1 105 ? -15.804 1.406 4.003 1.00 96.38 105 GLU A CA 1
ATOM 799 C C . GLU A 1 105 ? -15.932 2.668 3.142 1.00 96.38 105 GLU A C 1
ATOM 801 O O . GLU A 1 105 ? -17.026 3.053 2.731 1.00 96.38 105 GLU A O 1
ATOM 806 N N . ASN A 1 106 ? -14.798 3.315 2.868 1.00 95.25 106 ASN A N 1
ATOM 807 C CA . ASN A 1 106 ? -14.688 4.453 1.967 1.00 95.25 106 ASN A CA 1
ATOM 808 C C . ASN A 1 106 ? -13.396 4.342 1.147 1.00 95.25 106 ASN A C 1
ATOM 810 O O . ASN A 1 106 ? -12.394 3.826 1.648 1.00 95.25 106 ASN A O 1
ATOM 814 N N . PRO A 1 107 ? -13.366 4.896 -0.077 1.00 92.94 107 PRO A N 1
ATOM 815 C CA . PRO A 1 107 ? -12.156 4.917 -0.883 1.00 92.94 107 PRO A CA 1
ATOM 816 C C . PRO A 1 107 ? -11.036 5.704 -0.185 1.00 92.94 107 PRO A C 1
ATOM 818 O O . PRO A 1 107 ? -11.281 6.711 0.490 1.00 92.94 107 PRO A O 1
ATOM 821 N N . ILE A 1 108 ? -9.784 5.302 -0.413 1.00 92.19 108 ILE A N 1
ATOM 822 C CA . ILE A 1 108 ? -8.606 6.075 0.026 1.00 92.19 108 ILE A CA 1
ATOM 823 C C . ILE A 1 108 ? -8.573 7.441 -0.665 1.00 92.19 108 ILE A C 1
ATOM 825 O O . ILE A 1 108 ? -8.232 8.454 -0.056 1.00 92.19 108 ILE A O 1
ATOM 829 N N . PHE A 1 109 ? -8.953 7.480 -1.941 1.00 84.94 109 PHE A N 1
ATOM 830 C CA . PHE A 1 109 ? -9.010 8.703 -2.726 1.00 84.94 109 PHE A CA 1
ATOM 831 C C . PHE A 1 109 ? -10.462 9.120 -2.972 1.00 84.94 109 PHE A C 1
ATOM 833 O O . PHE A 1 109 ? -11.218 8.399 -3.614 1.00 84.94 109 PHE A O 1
ATOM 840 N N . GLN A 1 110 ? -10.837 10.309 -2.496 1.00 70.44 110 GLN A N 1
ATOM 841 C CA . GLN A 1 110 ? -12.194 10.858 -2.645 1.00 70.44 110 GLN A CA 1
ATOM 842 C C . GLN A 1 110 ? -12.355 11.846 -3.806 1.00 70.44 110 GLN A C 1
ATOM 844 O O . GLN A 1 110 ? -13.431 12.412 -3.993 1.00 70.44 110 GLN A O 1
ATOM 849 N N . GLY A 1 111 ? -11.299 12.107 -4.577 1.00 63.31 111 GLY A N 1
ATOM 850 C CA . GLY A 1 111 ? -11.425 12.987 -5.730 1.00 63.31 111 GLY A CA 1
ATOM 851 C C . GLY A 1 111 ? -12.257 12.313 -6.815 1.00 63.31 111 GLY A C 1
ATOM 852 O O . GLY A 1 111 ? -11.788 11.410 -7.497 1.00 63.31 111 GLY A O 1
ATOM 853 N N . GLY A 1 112 ? -13.487 12.775 -7.017 1.00 55.22 112 GLY A N 1
ATOM 854 C CA . GLY A 1 112 ? -14.131 12.605 -8.312 1.00 55.22 112 GLY A CA 1
ATOM 855 C C . GLY A 1 112 ? -13.318 13.384 -9.342 1.00 55.22 112 GLY A C 1
ATOM 856 O O . GLY A 1 112 ? -13.018 14.562 -9.134 1.00 55.22 112 GLY A O 1
ATOM 857 N N . CYS A 1 113 ? -12.913 12.747 -10.435 1.00 50.47 113 CYS A N 1
ATOM 858 C CA . CYS A 1 113 ? -12.273 13.479 -11.513 1.00 50.47 113 CYS A CA 1
ATOM 859 C C . CYS A 1 113 ? -13.316 14.348 -12.227 1.00 50.47 113 CYS A C 1
ATOM 861 O O . CYS A 1 113 ? -14.352 13.860 -12.667 1.00 50.47 113 CYS A O 1
ATOM 863 N N . ASN A 1 114 ? -13.021 15.634 -12.377 1.00 43.53 114 ASN A N 1
ATOM 864 C CA . ASN A 1 114 ? -13.741 16.533 -13.270 1.00 43.53 114 ASN A CA 1
ATOM 865 C C . ASN A 1 114 ? -12.718 17.085 -14.279 1.00 43.53 114 ASN A C 1
ATOM 867 O O . ASN A 1 114 ? -11.790 17.758 -13.821 1.00 43.53 114 ASN A O 1
ATOM 871 N N . PRO A 1 115 ? -12.810 16.819 -15.603 1.00 53.28 115 PRO A N 1
ATOM 872 C CA . PRO A 1 115 ? -13.913 16.184 -16.344 1.00 53.28 115 PRO A CA 1
ATOM 873 C C . PRO A 1 115 ? -13.707 14.713 -16.789 1.00 53.28 115 PRO A C 1
ATOM 875 O O . PRO A 1 115 ? -14.622 14.155 -17.387 1.00 53.28 115 PRO A O 1
ATOM 878 N N . ILE A 1 116 ? -12.552 14.071 -16.554 1.00 56.12 116 ILE A N 1
ATOM 879 C CA . ILE A 1 116 ? -12.251 12.709 -17.062 1.00 56.12 116 ILE A CA 1
ATOM 880 C C . ILE A 1 116 ? -11.780 11.805 -15.917 1.00 56.12 116 ILE A C 1
ATOM 882 O O . ILE A 1 116 ? -10.757 12.091 -15.302 1.00 56.12 116 ILE A O 1
ATOM 886 N N . CYS A 1 117 ? -12.525 10.729 -15.631 1.00 55.81 117 CYS A N 1
ATOM 887 C CA . CYS A 1 117 ? -12.148 9.700 -14.657 1.00 55.81 117 CYS A CA 1
ATOM 888 C C . CYS A 1 117 ? -11.041 8.807 -15.210 1.00 55.81 117 CYS A C 1
ATOM 890 O O . CYS A 1 117 ? -11.299 7.940 -16.041 1.00 55.81 117 CYS A O 1
ATOM 892 N N . PHE A 1 118 ? -9.834 8.997 -14.690 1.00 58.84 118 PHE A N 1
ATOM 893 C CA . PHE A 1 118 ? -8.750 8.032 -14.809 1.00 58.84 118 PHE A CA 1
ATOM 894 C C . PHE A 1 118 ? -8.872 7.062 -13.638 1.00 58.84 118 PHE A C 1
ATOM 896 O O . PHE A 1 118 ? -9.063 7.494 -12.495 1.00 58.84 118 PHE A O 1
ATOM 903 N N . PHE A 1 119 ? -8.804 5.758 -13.899 1.00 64.44 119 PHE A N 1
ATOM 904 C CA . PHE A 1 119 ? -8.790 4.778 -12.817 1.00 64.44 119 PHE A CA 1
ATOM 905 C C . PHE A 1 119 ? -7.588 5.076 -11.917 1.00 64.44 119 PHE A C 1
ATOM 907 O O . PHE A 1 119 ? -6.453 5.182 -12.389 1.00 64.44 119 PHE A O 1
ATOM 914 N N . LYS A 1 120 ? -7.850 5.281 -10.624 1.00 76.12 120 LYS A N 1
ATOM 915 C CA . LYS A 1 120 ? -6.803 5.415 -9.617 1.00 76.12 120 LYS A CA 1
ATOM 916 C C . LYS A 1 120 ? -6.506 4.034 -9.081 1.00 76.12 120 LYS A C 1
ATOM 918 O O . LYS A 1 120 ? -7.281 3.487 -8.292 1.00 76.12 120 LYS A O 1
ATOM 923 N N . SER A 1 121 ? -5.377 3.506 -9.509 1.00 88.31 121 SER A N 1
ATOM 924 C CA . SER A 1 121 ? -4.877 2.226 -9.050 1.00 88.31 121 SER A CA 1
ATOM 925 C C . SER A 1 121 ? -3.673 2.452 -8.153 1.00 88.31 121 SER A C 1
ATOM 927 O O . SER A 1 121 ? -2.914 3.406 -8.345 1.00 88.31 121 SER A O 1
ATOM 929 N N . TRP A 1 122 ? -3.491 1.589 -7.157 1.00 91.44 122 TRP A N 1
ATOM 930 C CA . TRP A 1 122 ? -2.256 1.609 -6.383 1.00 91.44 122 TRP A CA 1
ATOM 931 C C . TRP A 1 122 ? -1.248 0.607 -6.919 1.00 91.44 122 TRP A C 1
ATOM 933 O O . TRP A 1 122 ? -1.626 -0.435 -7.448 1.00 91.44 122 TRP A O 1
ATOM 943 N N . ILE A 1 123 ? 0.031 0.900 -6.750 1.00 95.00 123 ILE A N 1
ATOM 944 C CA . ILE A 1 123 ? 1.094 -0.095 -6.821 1.00 95.00 123 ILE A CA 1
ATOM 945 C C . ILE A 1 123 ? 1.448 -0.459 -5.387 1.00 95.00 123 ILE A C 1
ATOM 947 O O . ILE A 1 123 ? 1.643 0.419 -4.552 1.00 95.00 123 ILE A O 1
ATOM 951 N N . SER A 1 124 ? 1.480 -1.751 -5.076 1.00 93.94 124 SER A N 1
ATOM 952 C CA . SER A 1 124 ? 1.721 -2.217 -3.707 1.00 93.94 124 SER A CA 1
ATOM 953 C C . SER A 1 124 ? 2.814 -3.277 -3.626 1.00 93.94 124 SER A C 1
ATOM 955 O O . SER A 1 124 ? 3.432 -3.402 -2.579 1.00 93.94 124 SER A O 1
ATOM 957 N N . GLY A 1 125 ? 3.083 -4.041 -4.691 1.00 94.81 125 GLY A N 1
ATOM 958 C CA . GLY A 1 125 ? 3.999 -5.188 -4.621 1.00 94.81 125 GLY A CA 1
ATOM 959 C C . GLY A 1 125 ? 3.486 -6.323 -3.722 1.00 94.81 125 GLY A C 1
ATOM 960 O O . GLY A 1 125 ? 4.269 -7.153 -3.255 1.00 94.81 125 GLY A O 1
ATOM 961 N N . ILE A 1 126 ? 2.176 -6.364 -3.470 1.00 94.75 126 ILE A N 1
ATOM 962 C CA . ILE A 1 126 ? 1.509 -7.342 -2.609 1.00 94.75 126 ILE A CA 1
ATOM 963 C C . ILE A 1 126 ? 0.581 -8.215 -3.462 1.00 94.75 126 ILE A C 1
ATOM 965 O O . ILE A 1 126 ? -0.068 -7.741 -4.395 1.00 94.75 126 ILE A O 1
ATOM 969 N N . LYS A 1 127 ? 0.495 -9.501 -3.130 1.00 95.19 127 LYS A N 1
ATOM 970 C CA . LYS A 1 127 ? -0.533 -10.420 -3.631 1.00 95.19 127 LYS A CA 1
ATOM 971 C C . LYS A 1 127 ? -1.909 -10.080 -3.047 1.00 95.19 127 LYS A C 1
ATOM 973 O O . LYS A 1 127 ? -1.980 -9.379 -2.039 1.00 95.19 127 LYS A O 1
ATOM 978 N N . PRO A 1 128 ? -3.006 -10.628 -3.612 1.00 93.00 128 PRO A N 1
ATOM 979 C CA . PRO A 1 128 ? -4.327 -10.518 -2.999 1.00 93.00 128 PRO A CA 1
ATOM 980 C C . PRO A 1 128 ? -4.323 -10.861 -1.508 1.00 93.00 128 PRO A C 1
ATOM 982 O O . PRO A 1 128 ? -4.959 -10.160 -0.741 1.00 93.00 128 PRO A O 1
ATOM 985 N N . ASP A 1 129 ? -3.559 -11.882 -1.111 1.00 95.12 129 ASP A N 1
ATOM 986 C CA . ASP A 1 129 ? -3.515 -12.428 0.246 1.00 95.12 129 ASP A CA 1
ATOM 987 C C . ASP A 1 129 ? -2.627 -11.675 1.252 1.00 95.12 129 ASP A C 1
ATOM 989 O O . ASP A 1 129 ? -2.383 -12.172 2.352 1.00 95.12 129 ASP A O 1
ATOM 993 N N . GLY A 1 130 ? -2.110 -10.497 0.897 1.00 94.12 130 GLY A N 1
ATOM 994 C CA . GLY A 1 130 ? -1.256 -9.703 1.782 1.00 94.12 130 GLY A CA 1
ATOM 995 C C . GLY A 1 130 ? 0.226 -10.102 1.788 1.00 94.12 130 GLY A C 1
ATOM 996 O O . GLY A 1 130 ? 1.048 -9.366 2.342 1.00 94.12 130 GLY A O 1
ATOM 997 N N . THR A 1 131 ? 0.605 -11.227 1.169 1.00 96.88 131 THR A N 1
ATOM 998 C CA . THR A 1 131 ? 2.016 -11.634 1.063 1.00 96.88 131 THR A CA 1
ATOM 999 C C . THR A 1 131 ? 2.730 -10.921 -0.087 1.00 96.88 131 THR A C 1
ATOM 1001 O O . THR A 1 131 ? 2.104 -10.403 -1.011 1.00 96.88 131 THR A O 1
ATOM 1004 N N . ASN A 1 132 ? 4.065 -10.888 -0.057 1.00 94.88 132 ASN A N 1
ATOM 1005 C CA . ASN A 1 132 ? 4.839 -10.226 -1.109 1.00 94.88 132 ASN A CA 1
ATOM 1006 C C . ASN A 1 132 ? 4.627 -10.883 -2.475 1.00 94.88 132 ASN A C 1
ATOM 1008 O O . ASN A 1 132 ? 4.593 -12.112 -2.620 1.00 94.88 132 ASN A O 1
ATOM 1012 N N . LEU A 1 133 ? 4.545 -10.033 -3.489 1.00 93.94 133 LEU A N 1
ATOM 1013 C CA . LEU A 1 133 ? 4.464 -10.426 -4.879 1.00 93.94 133 LEU A CA 1
ATOM 1014 C C . LEU A 1 133 ? 5.839 -10.894 -5.387 1.00 93.94 133 LEU A C 1
ATOM 1016 O O . LEU A 1 133 ? 6.867 -10.291 -5.084 1.00 93.94 133 LEU A O 1
ATOM 1020 N N . SER A 1 134 ? 5.856 -11.990 -6.149 1.00 90.75 134 SER A N 1
ATOM 1021 C CA . SER A 1 134 ? 7.079 -12.602 -6.699 1.00 90.75 134 SER A CA 1
ATOM 1022 C C . SER A 1 134 ? 7.194 -12.511 -8.226 1.00 90.75 134 SER A C 1
ATOM 1024 O O . SER A 1 134 ? 8.211 -12.919 -8.773 1.00 90.75 134 SER A O 1
ATOM 1026 N N . GLY A 1 135 ? 6.154 -12.023 -8.903 1.00 91.19 135 GLY A N 1
ATOM 1027 C CA . GLY A 1 135 ? 6.077 -11.769 -10.348 1.00 91.19 135 GLY A CA 1
ATOM 1028 C C . GLY A 1 135 ? 5.354 -10.443 -10.582 1.00 91.19 135 GLY A C 1
ATOM 1029 O O . GLY A 1 135 ? 5.086 -9.758 -9.604 1.00 91.19 135 GLY A O 1
ATOM 1030 N N . ASP A 1 136 ? 5.054 -10.061 -11.822 1.00 92.88 136 ASP A N 1
ATOM 1031 C CA . ASP A 1 136 ? 4.270 -8.851 -12.150 1.00 92.88 136 ASP A CA 1
ATOM 1032 C C . ASP A 1 136 ? 4.699 -7.614 -11.339 1.00 92.88 136 ASP A C 1
ATOM 1034 O O . ASP A 1 136 ? 3.898 -6.918 -10.714 1.00 92.88 136 ASP A O 1
ATOM 1038 N N . ASN A 1 137 ? 6.009 -7.409 -11.255 1.00 94.81 137 ASN A N 1
ATOM 1039 C CA . ASN A 1 137 ? 6.640 -6.372 -10.454 1.00 94.81 137 ASN A CA 1
ATOM 1040 C C . ASN A 1 137 ? 7.713 -5.642 -11.261 1.00 94.81 137 ASN A C 1
ATOM 1042 O O . ASN A 1 137 ? 8.734 -5.276 -10.693 1.00 94.81 137 ASN A O 1
ATOM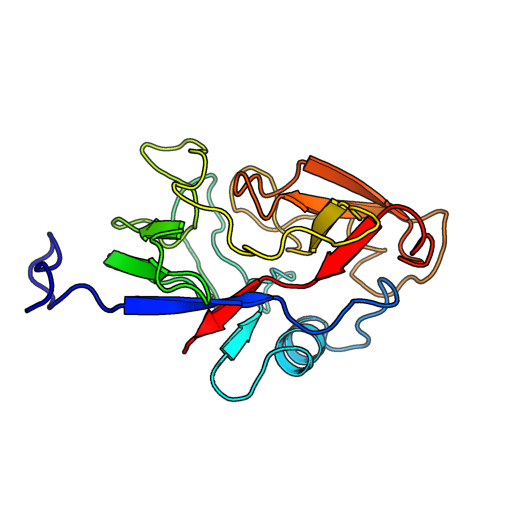 1046 N N . CYS A 1 138 ? 7.543 -5.500 -12.579 1.00 95.12 138 CYS A N 1
ATOM 1047 C CA . CYS A 1 138 ? 8.513 -4.827 -13.451 1.00 95.12 138 CYS A CA 1
ATOM 1048 C C . CYS A 1 138 ? 9.940 -5.364 -13.303 1.00 95.12 138 CYS A C 1
ATOM 1050 O O . CYS A 1 138 ? 10.897 -4.597 -13.170 1.00 95.12 138 CYS A O 1
ATOM 1052 N N . ASN A 1 139 ? 10.078 -6.694 -13.252 1.00 94.12 139 ASN A N 1
ATOM 1053 C CA . ASN A 1 139 ? 11.351 -7.381 -13.023 1.00 94.12 139 ASN A CA 1
ATOM 1054 C C . ASN A 1 139 ? 12.077 -6.863 -11.764 1.00 94.12 139 ASN A C 1
ATOM 1056 O O . ASN A 1 139 ? 13.241 -6.466 -11.811 1.00 94.12 139 ASN A O 1
ATOM 1060 N N . GLY A 1 140 ? 11.370 -6.828 -10.631 1.00 94.12 140 GLY A N 1
ATOM 1061 C CA . GLY A 1 140 ? 11.900 -6.290 -9.374 1.00 94.12 140 GLY A CA 1
ATOM 1062 C C . GLY A 1 140 ? 11.980 -4.761 -9.338 1.00 94.12 140 GLY A C 1
ATOM 1063 O O . GLY A 1 140 ? 12.849 -4.208 -8.674 1.00 94.12 140 GLY A O 1
ATOM 1064 N N . TRP A 1 141 ? 11.072 -4.088 -10.038 1.00 95.56 141 TRP A N 1
ATOM 1065 C CA . TRP A 1 141 ? 10.970 -2.635 -10.168 1.00 95.56 141 TRP A CA 1
ATOM 1066 C C . TRP A 1 141 ? 12.205 -2.012 -10.810 1.00 95.56 141 TRP A C 1
ATOM 1068 O O . TRP A 1 141 ? 12.684 -0.952 -10.405 1.00 95.56 141 TRP A O 1
ATOM 1078 N N . THR A 1 142 ? 12.749 -2.718 -11.802 1.00 94.56 142 THR A N 1
ATOM 1079 C CA . THR A 1 142 ? 13.932 -2.297 -12.556 1.00 94.56 142 THR A CA 1
ATOM 1080 C C . THR A 1 142 ? 13.650 -2.094 -14.039 1.00 94.56 142 THR A C 1
ATOM 1082 O O . THR A 1 142 ? 14.507 -1.549 -14.735 1.00 94.56 142 THR A O 1
ATOM 1085 N N . ASP A 1 143 ? 12.471 -2.483 -14.520 1.00 92.31 143 ASP A N 1
ATOM 1086 C CA . ASP A 1 143 ? 12.114 -2.420 -15.931 1.00 92.31 143 ASP A CA 1
ATOM 1087 C C . ASP A 1 143 ? 11.195 -1.235 -16.257 1.00 92.31 143 ASP A C 1
ATOM 1089 O O . ASP A 1 143 ? 10.319 -0.855 -15.483 1.00 92.31 143 ASP A O 1
ATOM 1093 N N . LEU A 1 144 ? 11.415 -0.684 -17.448 1.00 90.19 144 LEU A N 1
ATOM 1094 C CA . LEU A 1 144 ? 10.619 0.360 -18.093 1.00 90.19 144 LEU A CA 1
ATOM 1095 C C . LEU A 1 144 ? 9.851 -0.194 -19.301 1.00 90.19 144 LEU A C 1
ATOM 1097 O O . LEU A 1 144 ? 9.248 0.563 -20.055 1.00 90.19 144 LEU A O 1
ATOM 1101 N N . SER A 1 145 ? 9.955 -1.494 -19.581 1.00 86.62 145 SER A N 1
ATOM 1102 C CA . SER A 1 145 ? 9.435 -2.073 -20.810 1.00 86.62 145 SER A CA 1
ATOM 1103 C C . SER A 1 145 ? 7.920 -2.260 -20.763 1.00 86.62 145 SER A C 1
ATOM 1105 O O . SER A 1 145 ? 7.355 -2.719 -19.772 1.00 86.62 145 SER A O 1
ATOM 1107 N N . ALA A 1 146 ? 7.269 -2.003 -21.899 1.00 83.38 146 ALA A N 1
ATOM 1108 C CA . ALA A 1 146 ? 5.859 -2.334 -22.112 1.00 83.38 146 ALA A CA 1
ATOM 1109 C C . ALA A 1 146 ? 5.596 -3.850 -22.249 1.00 83.38 146 ALA A C 1
ATOM 1111 O O . ALA A 1 146 ? 4.473 -4.265 -22.477 1.00 83.38 146 ALA A O 1
ATOM 1112 N N . ASN A 1 147 ? 6.635 -4.685 -22.147 1.00 85.94 147 ASN A N 1
ATOM 1113 C CA . ASN A 1 147 ? 6.510 -6.146 -22.161 1.00 85.94 147 ASN A CA 1
ATOM 1114 C C . ASN A 1 147 ? 6.646 -6.745 -20.754 1.00 85.94 147 ASN A C 1
ATOM 1116 O O . ASN A 1 147 ? 6.750 -7.964 -20.612 1.00 85.94 147 ASN A O 1
ATOM 1120 N N . SER A 1 148 ? 6.734 -5.888 -19.738 1.00 91.38 148 SER A N 1
ATOM 1121 C CA . SER A 1 148 ? 6.787 -6.272 -18.338 1.00 91.38 148 SER A CA 1
ATOM 1122 C C . SER A 1 148 ? 5.577 -5.699 -17.622 1.00 91.38 148 SER A C 1
ATOM 1124 O O . SER A 1 148 ? 5.157 -4.573 -17.895 1.00 91.38 148 SER A O 1
ATOM 1126 N N . ASP A 1 149 ? 5.037 -6.503 -16.716 1.00 93.12 149 ASP A N 1
ATOM 1127 C CA . ASP A 1 149 ? 3.805 -6.207 -16.007 1.00 93.12 149 ASP A CA 1
ATOM 1128 C C . ASP A 1 149 ? 4.079 -5.743 -14.574 1.00 93.12 149 ASP A C 1
ATOM 1130 O O . ASP A 1 149 ? 4.992 -6.227 -13.895 1.00 93.12 149 ASP A O 1
ATOM 1134 N N . ALA A 1 150 ? 3.225 -4.842 -14.101 1.00 94.19 150 ALA A N 1
ATOM 1135 C CA . ALA A 1 150 ? 3.058 -4.457 -12.712 1.00 94.19 150 ALA A CA 1
ATOM 1136 C C . ALA A 1 150 ? 1.645 -4.817 -12.251 1.00 94.19 150 ALA A C 1
ATOM 1138 O O . ALA A 1 150 ? 0.658 -4.336 -12.809 1.00 94.19 150 ALA A O 1
ATOM 1139 N N . SER A 1 151 ? 1.529 -5.603 -11.187 1.00 94.88 151 SER A N 1
ATOM 1140 C CA . SER A 1 151 ? 0.260 -5.774 -10.489 1.00 94.88 151 SER A CA 1
ATOM 1141 C C . SER A 1 151 ? -0.140 -4.467 -9.819 1.00 94.88 151 SER A C 1
ATOM 1143 O O . SER A 1 151 ? 0.646 -3.854 -9.087 1.00 94.88 151 SER A O 1
ATOM 1145 N N . TYR A 1 152 ? -1.393 -4.083 -10.015 1.00 94.06 152 TYR A N 1
ATOM 1146 C CA . TYR A 1 152 ? -1.989 -2.935 -9.354 1.00 94.06 152 TYR A CA 1
ATOM 1147 C C . TYR A 1 152 ? -3.229 -3.350 -8.572 1.00 94.06 152 TYR A C 1
ATOM 1149 O O . TYR A 1 152 ? -3.877 -4.345 -8.880 1.00 94.06 152 TYR A O 1
ATOM 1157 N N . GLY A 1 153 ? -3.597 -2.560 -7.573 1.00 92.94 153 GLY A N 1
ATOM 1158 C CA . GLY A 1 153 ? -4.835 -2.729 -6.816 1.00 92.94 153 GLY A CA 1
ATOM 1159 C C . GLY A 1 153 ? -5.749 -1.515 -6.923 1.00 92.94 153 GLY A C 1
ATOM 1160 O O . GLY A 1 153 ? -5.470 -0.579 -7.669 1.00 92.94 153 GLY A O 1
ATOM 1161 N N . ASN A 1 154 ? -6.859 -1.533 -6.192 1.00 91.38 154 ASN A N 1
ATOM 1162 C CA . ASN A 1 154 ? -7.940 -0.564 -6.348 1.00 91.38 154 ASN A CA 1
ATOM 1163 C C . ASN A 1 154 ? -8.120 0.269 -5.071 1.00 91.38 154 ASN A C 1
ATOM 1165 O O . ASN A 1 154 ? -8.481 -0.264 -4.025 1.00 91.38 154 ASN A O 1
ATOM 1169 N N . PHE A 1 155 ? -7.926 1.589 -5.159 1.00 90.94 155 PHE A N 1
ATOM 1170 C CA . PHE A 1 155 ? -8.084 2.494 -4.012 1.00 90.94 155 PHE A CA 1
ATOM 1171 C C . PHE A 1 155 ? -9.521 2.588 -3.474 1.00 90.94 155 PHE A C 1
ATOM 1173 O O . PHE A 1 155 ? -9.708 3.077 -2.358 1.00 90.94 155 PHE A O 1
ATOM 1180 N N . ALA A 1 156 ? -10.525 2.191 -4.262 1.00 89.56 156 ALA A N 1
ATOM 1181 C CA . ALA A 1 156 ? -11.927 2.256 -3.872 1.00 89.56 156 ALA A CA 1
ATOM 1182 C C . ALA A 1 156 ? -12.374 1.041 -3.066 1.00 89.56 156 ALA A C 1
ATOM 1184 O O . ALA A 1 156 ? -13.081 1.208 -2.079 1.00 89.56 156 ALA A O 1
ATOM 1185 N N . THR A 1 157 ? -11.949 -0.154 -3.471 1.00 91.06 157 THR A N 1
ATOM 1186 C CA . THR A 1 157 ? -12.339 -1.402 -2.804 1.00 91.06 157 THR A CA 1
ATOM 1187 C C . THR A 1 157 ? -11.277 -1.904 -1.832 1.00 91.06 157 THR A C 1
ATOM 1189 O O . THR A 1 157 ? -11.596 -2.622 -0.900 1.00 91.06 157 THR A O 1
ATOM 1192 N N . GLY A 1 158 ? -10.011 -1.519 -2.000 1.00 91.50 158 GLY A N 1
ATOM 1193 C CA . GLY A 1 158 ? -8.901 -2.064 -1.215 1.00 91.50 158 GLY A CA 1
ATOM 1194 C C . GLY A 1 158 ? -8.366 -3.394 -1.730 1.00 91.50 158 GLY A C 1
ATOM 1195 O O . GLY A 1 158 ? -7.466 -3.969 -1.118 1.00 91.50 158 GLY A O 1
ATOM 1196 N N . VAL A 1 159 ? -8.871 -3.870 -2.872 1.00 92.38 159 VAL A N 1
ATOM 1197 C CA . VAL A 1 159 ? -8.342 -5.056 -3.550 1.00 92.38 159 VAL A CA 1
ATOM 1198 C C . VAL A 1 159 ? -6.859 -4.835 -3.846 1.00 92.38 159 VAL A C 1
ATOM 1200 O O . VAL A 1 159 ? -6.491 -3.891 -4.547 1.00 92.38 159 VAL A O 1
ATOM 1203 N N . MET A 1 160 ? -6.002 -5.712 -3.318 1.00 89.00 160 MET A N 1
ATOM 1204 C CA . MET A 1 160 ? -4.545 -5.545 -3.396 1.00 89.00 160 MET A CA 1
ATOM 1205 C C . MET A 1 160 ? -3.974 -5.841 -4.788 1.00 89.00 160 MET A C 1
ATOM 1207 O O . MET A 1 160 ? -2.982 -5.222 -5.163 1.00 89.00 160 MET A O 1
ATOM 1211 N N . ASN A 1 161 ? -4.628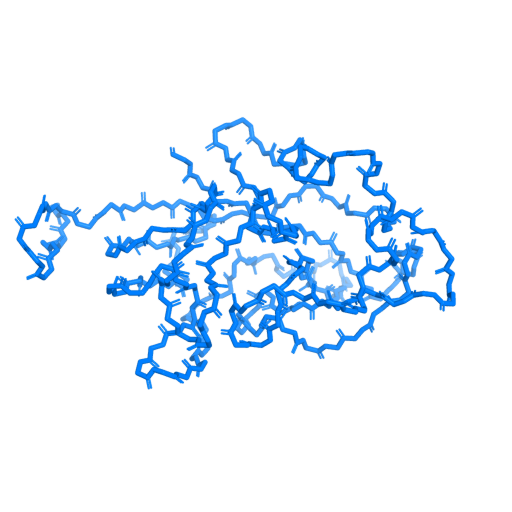 -6.721 -5.552 1.00 89.44 161 ASN A N 1
ATOM 1212 C CA . ASN A 1 161 ? -4.311 -7.026 -6.945 1.00 89.44 161 ASN A CA 1
ATOM 1213 C C . ASN A 1 161 ? -5.620 -7.175 -7.742 1.00 89.44 161 ASN A C 1
ATOM 1215 O O . ASN A 1 161 ? -6.371 -8.131 -7.551 1.00 89.44 161 ASN A O 1
ATOM 1219 N N . ALA A 1 162 ? -5.909 -6.177 -8.572 1.00 90.31 162 ALA A N 1
ATOM 1220 C CA . ALA A 1 162 ? -7.098 -6.052 -9.408 1.00 90.31 162 ALA A CA 1
ATOM 1221 C C . ALA A 1 162 ? -6.796 -6.275 -10.903 1.00 90.31 162 ALA A C 1
ATOM 1223 O O . ALA A 1 162 ? -7.723 -6.272 -11.714 1.00 90.31 162 ALA A O 1
ATOM 1224 N N . GLY A 1 163 ? -5.523 -6.438 -11.270 1.00 92.12 163 GLY A N 1
ATOM 1225 C CA . GLY A 1 163 ? -5.057 -6.586 -12.646 1.00 92.12 163 GLY A CA 1
ATOM 1226 C C . GLY A 1 163 ? -3.574 -6.249 -12.794 1.00 92.12 163 GLY A C 1
ATOM 1227 O O . GLY A 1 163 ? -2.893 -5.938 -11.812 1.00 92.12 163 GLY A O 1
ATOM 1228 N N . THR A 1 164 ? -3.092 -6.289 -14.036 1.00 93.06 164 THR A N 1
ATOM 1229 C CA . THR A 1 164 ? -1.725 -5.914 -14.413 1.00 93.06 164 THR A CA 1
ATOM 1230 C C . THR A 1 164 ? -1.713 -4.742 -15.387 1.00 93.06 164 THR A C 1
ATOM 1232 O O . THR A 1 164 ? -2.679 -4.510 -16.116 1.00 93.06 164 THR A O 1
ATOM 1235 N N . ALA A 1 165 ? -0.625 -3.980 -15.370 1.00 90.69 165 ALA A N 1
ATOM 1236 C CA . ALA A 1 165 ? -0.371 -2.887 -16.293 1.00 90.69 165 ALA A CA 1
ATOM 1237 C C . ALA A 1 165 ? 1.092 -2.869 -16.730 1.00 90.69 165 ALA A C 1
ATOM 1239 O O . ALA A 1 165 ? 1.971 -3.217 -15.943 1.00 90.69 165 ALA A O 1
ATOM 1240 N N . ASP A 1 166 ? 1.344 -2.380 -17.938 1.00 92.06 166 ASP A N 1
ATOM 1241 C CA . ASP A 1 166 ? 2.689 -2.196 -18.468 1.00 92.06 166 ASP A CA 1
ATOM 1242 C C . ASP A 1 166 ? 3.531 -1.277 -17.569 1.00 92.06 166 ASP A C 1
ATOM 1244 O O . ASP A 1 166 ? 3.090 -0.202 -17.147 1.00 92.06 166 ASP A O 1
ATOM 1248 N N . CYS A 1 167 ? 4.798 -1.632 -17.368 1.00 93.25 167 CYS A N 1
ATOM 1249 C CA . CYS A 1 167 ? 5.732 -0.886 -16.516 1.00 93.25 167 CYS A CA 1
ATOM 1250 C C . CYS A 1 167 ? 6.147 0.489 -17.050 1.00 93.25 167 CYS A C 1
ATOM 1252 O O . CYS A 1 167 ? 6.925 1.188 -16.411 1.00 93.25 167 CYS A O 1
ATOM 1254 N N . THR A 1 168 ? 5.633 0.908 -18.204 1.00 89.94 168 THR A N 1
ATOM 1255 C CA . THR A 1 168 ? 5.820 2.283 -18.677 1.00 89.94 168 THR A CA 1
ATOM 1256 C C . THR A 1 168 ? 4.914 3.279 -17.964 1.00 89.94 168 THR A C 1
ATOM 1258 O O . THR A 1 168 ? 5.147 4.460 -18.154 1.00 89.94 168 THR A O 1
ATOM 1261 N N . PHE A 1 169 ? 3.854 2.827 -17.264 1.00 85.69 169 PHE A N 1
ATOM 1262 C CA . PHE A 1 169 ? 2.763 3.618 -16.643 1.00 85.69 169 PHE A CA 1
ATOM 1263 C C . PHE A 1 169 ? 2.236 4.817 -17.466 1.00 85.69 169 PHE A C 1
ATOM 1265 O O . PHE A 1 169 ? 1.485 5.654 -16.965 1.00 85.69 169 PHE A O 1
ATOM 1272 N N . GLY A 1 170 ? 2.580 4.869 -18.755 1.00 62.91 170 GLY A N 1
ATOM 1273 C CA . GLY A 1 170 ? 2.550 6.060 -19.593 1.00 62.91 170 GLY A CA 1
ATOM 1274 C C . GLY A 1 170 ? 1.280 6.202 -20.416 1.00 62.91 170 GLY A C 1
ATOM 1275 O O . GLY A 1 170 ? 1.120 7.210 -21.106 1.00 62.91 170 GLY A O 1
ATOM 1276 N N . ASP A 1 171 ? 0.344 5.254 -20.315 1.00 63.41 171 ASP A N 1
ATOM 1277 C CA . ASP A 1 171 ? -1.015 5.447 -20.826 1.00 63.41 171 ASP A CA 1
ATOM 1278 C C . ASP A 1 171 ? -1.847 6.282 -19.835 1.00 63.41 171 ASP A C 1
ATOM 1280 O O . ASP A 1 171 ? -2.853 5.864 -19.250 1.00 63.41 171 ASP A O 1
ATOM 1284 N N . LEU A 1 172 ? -1.376 7.518 -19.638 1.00 57.34 172 LEU A N 1
ATOM 1285 C CA . LEU A 1 172 ? -1.957 8.538 -18.762 1.00 57.34 172 LEU A CA 1
ATOM 1286 C C . LEU A 1 172 ? -3.360 8.973 -19.207 1.00 57.34 172 LEU A C 1
ATOM 1288 O O . LEU A 1 172 ? -4.000 9.780 -18.533 1.00 57.34 172 LEU A O 1
ATOM 1292 N N . ILE A 1 173 ? -3.833 8.481 -20.357 1.00 59.41 173 ILE A N 1
ATOM 1293 C CA . ILE A 1 173 ? -5.146 8.805 -20.908 1.00 59.41 173 ILE A CA 1
ATOM 1294 C C . ILE A 1 173 ? -6.243 7.951 -20.247 1.00 59.41 173 ILE A C 1
ATOM 1296 O O . ILE A 1 173 ? -7.411 8.340 -20.276 1.00 59.41 173 ILE A O 1
ATOM 1300 N N . THR A 1 174 ? -5.905 6.826 -19.603 1.00 66.19 174 THR A N 1
ATOM 1301 C CA . THR A 1 174 ? -6.912 5.938 -18.987 1.00 66.19 174 THR A CA 1
ATOM 1302 C C . THR A 1 174 ? -6.644 5.573 -17.530 1.00 66.19 174 THR A C 1
ATOM 1304 O O . THR A 1 174 ? -7.604 5.378 -16.778 1.00 66.19 174 THR A O 1
ATOM 1307 N N . SER A 1 175 ? -5.380 5.534 -17.097 1.00 73.62 175 SER A N 1
ATOM 1308 C CA . SER A 1 175 ? -5.016 5.034 -15.766 1.00 73.62 175 SER A CA 1
ATOM 1309 C C . SER A 1 175 ? -3.952 5.896 -15.095 1.00 73.62 175 SER A C 1
ATOM 1311 O O . SER A 1 175 ? -3.044 6.411 -15.737 1.00 73.62 175 SER A O 1
ATOM 1313 N N . THR A 1 176 ? -4.063 6.041 -13.775 1.00 85.62 176 THR A N 1
ATOM 1314 C CA . THR A 1 176 ? -3.052 6.699 -12.939 1.00 85.62 176 THR A CA 1
ATOM 1315 C C . THR A 1 176 ? -2.640 5.769 -11.810 1.00 85.62 176 THR A C 1
ATOM 1317 O O . THR A 1 176 ? -3.495 5.161 -11.160 1.00 85.62 176 THR A O 1
ATOM 1320 N N . TYR A 1 177 ? -1.332 5.677 -11.582 1.00 90.88 177 TYR A N 1
ATOM 1321 C CA . TYR A 1 177 ? -0.739 4.781 -10.598 1.00 90.88 177 TYR A CA 1
ATOM 1322 C C . TYR A 1 177 ? -0.076 5.591 -9.485 1.00 90.88 177 TYR A C 1
ATOM 1324 O O . TYR A 1 177 ? 0.667 6.538 -9.738 1.00 90.88 177 TYR A O 1
ATOM 1332 N N . ASN A 1 178 ? -0.365 5.239 -8.236 1.00 93.75 178 ASN A N 1
ATOM 1333 C CA . ASN A 1 178 ? 0.193 5.882 -7.045 1.00 93.75 178 ASN A CA 1
ATOM 1334 C C . ASN A 1 178 ? 0.529 4.825 -5.983 1.00 93.75 178 ASN A C 1
ATOM 1336 O O . ASN A 1 178 ? 0.089 3.684 -6.061 1.00 93.75 178 ASN A O 1
ATOM 1340 N N . PHE A 1 179 ? 1.224 5.219 -4.925 1.00 96.19 179 PHE A N 1
ATOM 1341 C CA . PHE A 1 179 ? 1.280 4.464 -3.676 1.00 96.19 179 PHE A CA 1
ATOM 1342 C C . PHE A 1 179 ? 0.172 4.919 -2.718 1.00 96.19 179 PHE A C 1
ATOM 1344 O O . PHE A 1 179 ? -0.230 6.087 -2.727 1.00 96.19 179 PHE A O 1
ATOM 1351 N N . ALA A 1 180 ? -0.290 4.017 -1.846 1.00 96.38 180 ALA A N 1
ATOM 1352 C CA . ALA A 1 180 ? -0.931 4.419 -0.594 1.00 96.38 180 ALA A CA 1
ATOM 1353 C C . ALA A 1 180 ? 0.149 4.811 0.416 1.00 96.38 180 ALA A C 1
ATOM 1355 O O . ALA A 1 180 ? 0.998 4.000 0.766 1.00 96.38 180 ALA A O 1
ATOM 1356 N N . CYS A 1 181 ? 0.101 6.039 0.903 1.00 97.81 181 CYS A N 1
ATOM 1357 C CA . CYS A 1 181 ? 0.991 6.588 1.911 1.00 97.81 181 CYS A CA 1
ATOM 1358 C C . CYS A 1 181 ? 0.270 6.619 3.260 1.00 97.81 181 CYS A C 1
ATOM 1360 O O . CYS A 1 181 ? -0.779 7.251 3.384 1.00 97.81 181 CYS A O 1
ATOM 1362 N N . ILE A 1 182 ? 0.844 5.971 4.268 1.00 98.25 182 ILE A N 1
ATOM 1363 C CA . ILE A 1 182 ? 0.316 5.881 5.630 1.00 98.25 182 ILE A CA 1
ATOM 1364 C C . ILE A 1 182 ? 1.063 6.862 6.530 1.00 98.25 182 ILE A C 1
ATOM 1366 O O . ILE A 1 182 ? 2.293 6.896 6.514 1.00 98.25 182 ILE A O 1
ATOM 1370 N N . GLN A 1 183 ? 0.331 7.639 7.323 1.00 98.38 183 GLN A N 1
ATOM 1371 C CA . GLN A 1 183 ? 0.910 8.520 8.335 1.00 98.38 183 GLN A CA 1
ATOM 1372 C C . GLN A 1 183 ? 1.649 7.715 9.420 1.00 98.38 183 GLN A C 1
ATOM 1374 O O . GLN A 1 183 ? 1.120 6.725 9.933 1.00 98.38 183 GLN A O 1
ATOM 1379 N N . MET A 1 184 ? 2.863 8.142 9.777 1.00 95.75 184 MET A N 1
ATOM 1380 C CA . MET A 1 184 ? 3.732 7.455 10.743 1.00 95.75 184 MET A CA 1
ATOM 1381 C C . MET A 1 184 ? 3.581 7.955 12.171 1.00 95.75 184 MET A C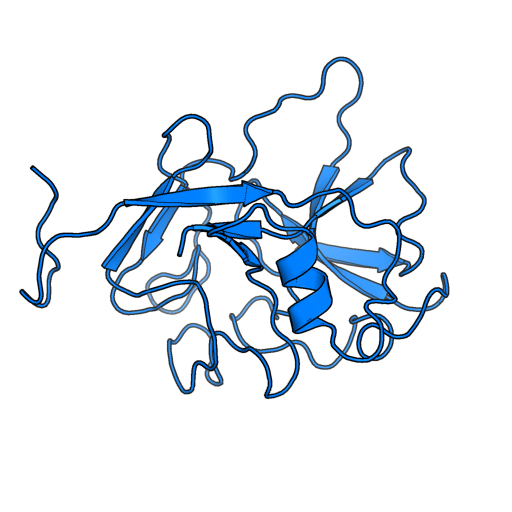 1
ATOM 1383 O O . MET A 1 184 ? 3.489 9.186 12.368 1.00 95.75 184 MET A O 1
#

pLDDT: mean 90.64, std 11.24, range [43.53, 98.56]

Secondary structure (DSSP, 8-state):
-PPBPTTSSSBPEEEEEEE-SPP--S--TT-HHHHHHHTSPTTEEE---BTTTBBSBSSTTS--S-BS-S--SSEEEE-TTS-EEEE--SS-STTEETTEE---SS-S-----SS---EEEEE--B-TTSBBPSSSBHHHHT---TTSEEEEEETTT--S-SEEEETT---TTTEEEEPEEEE-

Sequence (184 aa):
PGACKPDCSGVIETREIRTSSLLEDGHFGNNPVAYADSLCMPGYKAMFAYESMRRGTTTPWESVGAVDWPVQPYTHYVNSGGMTVWITDDIALLGVRDGAHVDFENPIFQGGCNPICFFKSWISGIKPDGTNLSGDNCNGWTDLSANSDASYGNFATGVMNAGTADCTFGDLITSTYNFACIQM

Radius of gyration: 15.72 Å; chains: 1; bounding box: 34×32×49 Å